Protein AF-0000000086422581 (afdb_homodimer)

Sequence (258 aa):
MNPLVGLLLQRDSKFREDCPQDREELGRHSWALLHTLAAYYPDLPTPEQQQDMAQFIHLFSKFYPCEECAEDLRKRICRNQPDTRTRACLSQWLCGLHNEVNRKLGKPDFDCSKVDERWRDGWKDGSCDMNPLVGLLLQRDSKFREDCPQDREELGRHSWALLHTLAAYYPDLPTPEQQQDMAQFIHLFSKFYPCEECAEDLRKRICRNQPDTRTRACLSQWLCGLHNEVNRKLGKPDFDCSKVDERWRDGWKDGSCD

Radius of gyration: 20.88 Å; Cα contacts (8 Å, |Δi|>4): 271; chains: 2; bounding box: 77×44×65 Å

Structure (mmCIF, N/CA/C/O backbone):
data_AF-0000000086422581-model_v1
#
loop_
_entity.id
_entity.type
_entity.pdbx_description
1 polymer 'Sulfhydryl oxidase'
#
loop_
_atom_site.group_PDB
_atom_site.id
_atom_site.type_symbol
_atom_site.label_atom_id
_atom_site.label_alt_id
_atom_site.label_comp_id
_atom_site.label_asym_id
_atom_site.label_entity_id
_atom_site.label_seq_id
_atom_site.pdbx_PDB_ins_code
_atom_site.Cartn_x
_atom_site.Cartn_y
_atom_site.Cartn_z
_atom_site.occupancy
_atom_site.B_iso_or_equiv
_atom_site.auth_seq_id
_atom_site.auth_comp_id
_atom_site.auth_asym_id
_atom_site.auth_atom_id
_atom_site.pdbx_PDB_model_num
ATOM 1 N N . MET A 1 1 ? -55.719 8.516 4.367 1 29.28 1 MET A N 1
ATOM 2 C CA . MET A 1 1 ? -54.344 8.977 4.605 1 29.28 1 MET A CA 1
ATOM 3 C C . MET A 1 1 ? -53.375 7.824 4.512 1 29.28 1 MET A C 1
ATOM 5 O O . MET A 1 1 ? -53.5 6.832 5.227 1 29.28 1 MET A O 1
ATOM 9 N N . ASN A 1 2 ? -52.75 7.266 3.279 1 32.38 2 ASN A N 1
ATOM 10 C CA . ASN A 1 2 ? -52.188 5.977 2.881 1 32.38 2 ASN A CA 1
ATOM 11 C C . ASN A 1 2 ? -50.844 5.742 3.516 1 32.38 2 ASN A C 1
ATOM 13 O O . ASN A 1 2 ? -49.906 6.523 3.305 1 32.38 2 ASN A O 1
ATOM 17 N N . PRO A 1 3 ? -50.625 5.012 4.754 1 35.72 3 PRO A N 1
ATOM 18 C CA . PRO A 1 3 ? -49.469 4.844 5.652 1 35.72 3 PRO A CA 1
ATOM 19 C C . PRO A 1 3 ? -48.25 4.273 4.949 1 35.72 3 PRO A C 1
ATOM 21 O O . PRO A 1 3 ? -47.312 3.822 5.605 1 35.72 3 PRO A O 1
ATOM 24 N N . LEU A 1 4 ? -48.188 4.051 3.641 1 32.84 4 LEU A N 1
ATOM 25 C CA . LEU A 1 4 ? -47.094 3.439 2.902 1 32.84 4 LEU A CA 1
ATOM 26 C C . LEU A 1 4 ? -45.812 4.227 3.104 1 32.84 4 LEU A C 1
ATOM 28 O O . LEU A 1 4 ? -44.844 4.047 2.354 1 32.84 4 LEU A O 1
ATOM 32 N N . VAL A 1 5 ? -45.812 5.305 3.943 1 33.38 5 VAL A N 1
ATOM 33 C CA . VAL A 1 5 ? -44.656 6.176 4.035 1 33.38 5 VAL A CA 1
ATOM 34 C C . VAL A 1 5 ? -43.438 5.375 4.523 1 33.38 5 VAL A C 1
ATOM 36 O O . VAL A 1 5 ? -42.344 5.906 4.629 1 33.38 5 VAL A O 1
ATOM 39 N N . GLY A 1 6 ? -43.812 4.242 5.301 1 29.45 6 GLY A N 1
ATOM 40 C CA . GLY A 1 6 ? -42.875 3.748 6.289 1 29.45 6 GLY A CA 1
ATOM 41 C C . GLY A 1 6 ? -41.5 3.416 5.707 1 29.45 6 GLY A C 1
ATOM 42 O O . GLY A 1 6 ? -40.469 3.592 6.367 1 29.45 6 GLY A O 1
ATOM 43 N N . LEU A 1 7 ? -41.375 2.32 4.797 1 30.17 7 LEU A N 1
ATOM 44 C CA . LEU A 1 7 ? -40.188 1.492 4.684 1 30.17 7 LEU A CA 1
ATOM 45 C C . LEU A 1 7 ? -39.031 2.268 4.027 1 30.17 7 LEU A C 1
ATOM 47 O O . LEU A 1 7 ? -38.969 2.363 2.799 1 30.17 7 LEU A O 1
ATOM 51 N N . LEU A 1 8 ? -38.906 3.525 4.191 1 30.03 8 LEU A N 1
ATOM 52 C CA . LEU A 1 8 ? -37.656 4.09 3.729 1 30.03 8 LEU A CA 1
ATOM 53 C C . LEU A 1 8 ? -36.5 3.148 4.031 1 30.03 8 LEU A C 1
ATOM 55 O O . LEU A 1 8 ? -36.188 2.879 5.195 1 30.03 8 LEU A O 1
ATOM 59 N N . LEU A 1 9 ? -36.5 1.985 3.393 1 33.25 9 LEU A N 1
ATOM 60 C CA . LEU A 1 9 ? -35.344 1.107 3.393 1 33.25 9 LEU A CA 1
ATOM 61 C C . LEU A 1 9 ? -34.062 1.908 3.576 1 33.25 9 LEU A C 1
ATOM 63 O O . LEU A 1 9 ? -33.719 2.777 2.762 1 33.25 9 LEU A O 1
ATOM 67 N N . GLN A 1 10 ? -33.875 2.633 4.641 1 31.59 10 GLN A N 1
ATOM 68 C CA . GLN A 1 10 ? -32.594 3.15 5.105 1 31.59 10 GLN A CA 1
ATOM 69 C C . GLN A 1 10 ? -31.438 2.283 4.609 1 31.59 10 GLN A C 1
ATOM 71 O O . GLN A 1 10 ? -31.25 1.16 5.082 1 31.59 10 GLN A O 1
ATOM 76 N N . ARG A 1 11 ? -31.375 1.928 3.354 1 33.22 11 ARG A N 1
ATOM 77 C CA . ARG A 1 11 ? -30.156 1.409 2.758 1 33.22 11 ARG A CA 1
ATOM 78 C C . ARG A 1 11 ? -28.922 2.018 3.422 1 33.22 11 ARG A C 1
ATOM 80 O O . ARG A 1 11 ? -28.5 3.121 3.068 1 33.22 11 ARG A O 1
ATOM 87 N N . ASP A 1 12 ? -28.781 2.361 4.68 1 37.94 12 ASP A N 1
ATOM 88 C CA . ASP A 1 12 ? -27.562 2.674 5.422 1 37.94 12 ASP A CA 1
ATOM 89 C C . ASP A 1 12 ? -26.375 1.911 4.855 1 37.94 12 ASP A C 1
ATOM 91 O O . ASP A 1 12 ? -26.234 0.707 5.082 1 37.94 12 ASP A O 1
ATOM 95 N N . SER A 1 13 ? -26.047 1.863 3.613 1 40.12 13 SER A N 1
ATOM 96 C CA . SER A 1 13 ? -24.891 1.358 2.857 1 40.12 13 SER A CA 1
ATOM 97 C C . SER A 1 13 ? -23.641 1.311 3.723 1 40.12 13 SER A C 1
ATOM 99 O O . SER A 1 13 ? -22.938 2.312 3.859 1 40.12 13 SER A O 1
ATOM 101 N N . LYS A 1 14 ? -23.594 1.025 4.996 1 45.44 14 LYS A N 1
ATOM 102 C CA . LYS A 1 14 ? -22.5 0.799 5.934 1 45.44 14 LYS A CA 1
ATOM 103 C C . LYS A 1 14 ? -21.328 0.089 5.254 1 45.44 14 LYS A C 1
ATOM 105 O O . LYS A 1 14 ? -21.484 -1.005 4.711 1 45.44 14 LYS A O 1
ATOM 110 N N . PHE A 1 15 ? -20.453 0.828 4.531 1 57.75 15 PHE A N 1
ATOM 111 C CA . PHE A 1 15 ? -19.188 0.333 4.008 1 57.75 15 PHE A CA 1
ATOM 112 C C . PHE A 1 15 ? -18.641 -0.791 4.883 1 57.75 15 PHE A C 1
ATOM 114 O O . PHE A 1 15 ? -18.344 -0.579 6.059 1 57.75 15 PHE A O 1
ATOM 121 N N . ARG A 1 16 ? -19.125 -1.97 4.578 1 73.19 16 ARG A N 1
ATOM 122 C CA . ARG A 1 16 ? -18.547 -3.1 5.289 1 73.19 16 ARG A CA 1
ATOM 123 C C . ARG A 1 16 ? -17.047 -3.178 5.047 1 73.19 16 ARG A C 1
ATOM 125 O O . ARG A 1 16 ? -16.594 -3.195 3.898 1 73.19 16 ARG A O 1
ATOM 132 N N . GLU A 1 17 ? -16.312 -3.09 6.09 1 82.44 17 GLU A N 1
ATOM 133 C CA . GLU A 1 17 ? -14.859 -3.072 6.039 1 82.44 17 GLU A CA 1
ATOM 134 C C . GLU A 1 17 ? -14.305 -4.438 5.641 1 82.44 17 GLU A C 1
ATOM 136 O O . GLU A 1 17 ? -13.141 -4.551 5.258 1 82.44 17 GLU A O 1
ATOM 141 N N . ASP A 1 18 ? -15.203 -5.457 5.629 1 91.94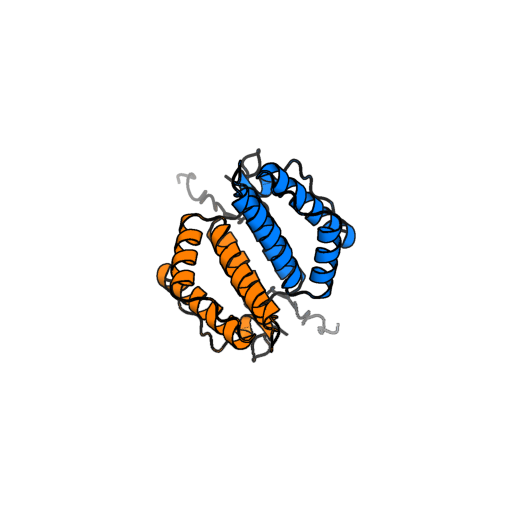 18 ASP A N 1
ATOM 142 C CA . ASP A 1 18 ? -14.695 -6.793 5.34 1 91.94 18 ASP A CA 1
ATOM 143 C C . ASP A 1 18 ? -15.109 -7.254 3.947 1 91.94 18 ASP A C 1
ATOM 145 O O . ASP A 1 18 ? -15.211 -8.453 3.688 1 91.94 18 ASP A O 1
ATOM 149 N N . CYS A 1 19 ? -15.516 -6.371 3.086 1 94.88 19 CYS A N 1
ATOM 150 C CA . CYS A 1 19 ? -15.766 -6.633 1.673 1 94.88 19 CYS A CA 1
ATOM 151 C C . CYS A 1 19 ? -14.578 -6.207 0.82 1 94.88 19 CYS A C 1
ATOM 153 O O . CYS A 1 19 ? -13.758 -5.398 1.254 1 94.88 19 CYS A O 1
ATOM 155 N N . PRO A 1 20 ? -14.484 -6.781 -0.345 1 95.88 20 PRO A N 1
ATOM 156 C CA . PRO A 1 20 ? -13.438 -6.285 -1.24 1 95.88 20 PRO A CA 1
ATOM 157 C C . PRO A 1 20 ? -13.484 -4.766 -1.412 1 95.88 20 PRO A C 1
ATOM 159 O O . PRO A 1 20 ? -14.562 -4.18 -1.458 1 95.88 20 PRO A O 1
ATOM 162 N N . GLN A 1 21 ? -12.352 -4.152 -1.508 1 94.25 21 GLN A N 1
ATOM 163 C CA . GLN A 1 21 ? -12.266 -2.701 -1.609 1 94.25 21 GLN A CA 1
ATOM 164 C C . GLN A 1 21 ? -12.82 -2.207 -2.941 1 94.25 21 GLN A C 1
ATOM 166 O O . GLN A 1 21 ? -12.594 -2.826 -3.982 1 94.25 21 GLN A O 1
ATOM 171 N N . ASP A 1 22 ? -13.586 -1.207 -2.867 1 92.88 22 ASP A N 1
ATOM 172 C CA . ASP A 1 22 ? -13.883 -0.515 -4.117 1 92.88 22 ASP A CA 1
ATOM 173 C C . ASP A 1 22 ? -12.766 0.449 -4.492 1 92.88 22 ASP A C 1
ATOM 175 O O . ASP A 1 22 ? -11.773 0.568 -3.77 1 92.88 22 ASP A O 1
ATOM 179 N N . ARG A 1 23 ? -12.883 1.039 -5.598 1 94.19 23 ARG A N 1
ATOM 180 C CA . ARG A 1 23 ? -11.844 1.891 -6.164 1 94.19 23 ARG A CA 1
ATOM 181 C C . ARG A 1 23 ? -11.461 3.002 -5.191 1 94.19 23 ARG A C 1
ATOM 183 O O . ARG A 1 23 ? -10.281 3.318 -5.035 1 94.19 23 ARG A O 1
ATOM 190 N N . GLU A 1 24 ? -12.406 3.623 -4.562 1 93.94 24 GLU A N 1
ATOM 191 C CA . GLU A 1 24 ? -12.156 4.727 -3.639 1 93.94 24 GLU A CA 1
ATOM 192 C C . GLU A 1 24 ? -11.391 4.254 -2.408 1 93.94 24 GLU A C 1
ATOM 194 O O . GLU A 1 24 ? -10.445 4.914 -1.968 1 93.94 24 GLU A O 1
ATOM 199 N N . GLU A 1 25 ? -11.844 3.16 -1.821 1 94.88 25 GLU A N 1
ATOM 200 C CA . GLU A 1 25 ? -11.148 2.592 -0.667 1 94.88 25 GLU A CA 1
ATOM 201 C C . GLU A 1 25 ? -9.727 2.186 -1.022 1 94.88 25 GLU A C 1
ATOM 203 O O . GLU A 1 25 ? -8.789 2.461 -0.268 1 94.88 25 GLU A O 1
ATOM 208 N N . LEU A 1 26 ? -9.664 1.505 -2.164 1 97.31 26 LEU A N 1
ATOM 209 C CA . LEU A 1 26 ? -8.344 1.106 -2.637 1 97.31 26 LEU A CA 1
ATOM 210 C C . LEU A 1 26 ? -7.434 2.318 -2.783 1 97.31 26 LEU A C 1
ATOM 212 O O . LEU A 1 26 ? -6.285 2.297 -2.33 1 97.31 26 LEU A O 1
ATOM 216 N N . GLY A 1 27 ? -7.961 3.305 -3.432 1 97.69 27 GLY A N 1
ATOM 217 C CA . GLY A 1 27 ? -7.195 4.527 -3.59 1 97.69 27 GLY A CA 1
ATOM 218 C C . GLY A 1 27 ? -6.746 5.129 -2.271 1 97.69 27 GLY A C 1
ATOM 219 O O . GLY A 1 27 ? -5.578 5.492 -2.111 1 97.69 27 GLY A O 1
ATOM 220 N N . ARG A 1 28 ? -7.598 5.23 -1.318 1 96.62 28 ARG A N 1
ATOM 221 C CA . ARG A 1 28 ? -7.301 5.82 -0.017 1 96.62 28 ARG A CA 1
ATOM 222 C C . ARG A 1 28 ? -6.207 5.039 0.699 1 96.62 28 ARG A C 1
ATOM 224 O O . ARG A 1 28 ? -5.277 5.625 1.255 1 96.62 28 ARG A O 1
ATOM 231 N N . HIS A 1 29 ? -6.336 3.779 0.743 1 97.19 29 HIS A N 1
ATOM 232 C CA . HIS A 1 29 ? -5.336 2.941 1.397 1 97.19 29 HIS A CA 1
ATOM 233 C C . HIS A 1 29 ? -3.994 3.023 0.68 1 97.19 29 HIS A C 1
ATOM 235 O O . HIS A 1 29 ? -2.943 3.074 1.324 1 97.19 29 HIS A O 1
ATOM 241 N N . SER A 1 30 ? -4.027 3.074 -0.657 1 98.62 30 SER A N 1
ATOM 242 C CA . SER A 1 30 ? -2.803 3.107 -1.452 1 98.62 30 SER A CA 1
ATOM 243 C C . SER A 1 30 ? -2.041 4.41 -1.241 1 98.62 30 SER A C 1
ATOM 245 O O . SER A 1 30 ? -0.831 4.398 -1.007 1 98.62 30 SER A O 1
ATOM 247 N N . TRP A 1 31 ? -2.766 5.504 -1.3 1 98.75 31 TRP A N 1
ATOM 248 C CA . TRP A 1 31 ? -2.127 6.801 -1.11 1 98.75 31 TRP A CA 1
ATOM 249 C C . TRP A 1 31 ? -1.589 6.941 0.31 1 98.75 31 TRP A C 1
ATOM 251 O O . TRP A 1 31 ? -0.502 7.488 0.517 1 98.75 31 TRP A O 1
ATOM 261 N N . ALA A 1 32 ? -2.387 6.453 1.271 1 98.12 32 ALA A N 1
ATOM 262 C CA . ALA A 1 32 ? -1.922 6.508 2.654 1 98.12 32 ALA A CA 1
ATOM 263 C C . ALA A 1 32 ? -0.603 5.758 2.82 1 98.12 32 ALA A C 1
ATOM 265 O O . ALA A 1 32 ? 0.323 6.254 3.465 1 98.12 32 ALA A O 1
ATOM 266 N N . LEU A 1 33 ? -0.523 4.617 2.285 1 98.5 33 LEU A N 1
ATOM 267 C CA . LEU A 1 33 ? 0.702 3.83 2.375 1 98.5 33 LEU A CA 1
ATOM 268 C C . LEU A 1 33 ? 1.852 4.531 1.658 1 98.5 33 LEU A C 1
ATOM 270 O O . LEU A 1 33 ? 2.947 4.66 2.211 1 98.5 33 LEU A O 1
ATOM 274 N N . LEU A 1 34 ? 1.627 4.965 0.405 1 98.88 34 LEU A N 1
ATOM 275 C CA . LEU A 1 34 ? 2.688 5.566 -0.395 1 98.88 34 LEU A CA 1
ATOM 276 C C . LEU A 1 34 ? 3.225 6.828 0.277 1 98.88 34 LEU A C 1
ATOM 278 O O . LEU A 1 34 ? 4.438 7.031 0.341 1 98.88 34 LEU A O 1
ATOM 282 N N . HIS A 1 35 ? 2.305 7.68 0.789 1 98.88 35 HIS A N 1
ATOM 283 C CA . HIS A 1 35 ? 2.748 8.898 1.463 1 98.88 35 HIS A CA 1
ATOM 284 C C . HIS A 1 35 ? 3.516 8.57 2.74 1 98.88 35 HIS A C 1
ATOM 286 O O . HIS A 1 35 ? 4.492 9.242 3.072 1 98.88 35 HIS A O 1
ATOM 292 N N . THR A 1 36 ? 3.055 7.605 3.498 1 98.75 36 THR A N 1
ATOM 293 C CA . THR A 1 36 ? 3.752 7.223 4.719 1 98.75 36 THR A CA 1
ATOM 294 C C . THR A 1 36 ? 5.129 6.652 4.398 1 98.75 36 THR A C 1
ATOM 296 O O . THR A 1 36 ? 6.113 6.973 5.066 1 98.75 36 THR A O 1
ATOM 299 N N . LEU A 1 37 ? 5.188 5.766 3.367 1 98.75 37 LEU A N 1
ATOM 300 C CA . LEU A 1 37 ? 6.469 5.242 2.916 1 98.75 37 LEU A CA 1
ATOM 301 C C . LEU A 1 37 ? 7.43 6.375 2.574 1 98.75 37 LEU A C 1
ATOM 303 O O . LEU A 1 37 ? 8.594 6.355 2.984 1 98.75 37 LEU A O 1
ATOM 307 N N . ALA A 1 38 ? 6.938 7.344 1.83 1 98.88 38 ALA A N 1
ATOM 308 C CA . ALA A 1 38 ? 7.77 8.492 1.458 1 98.88 38 ALA A CA 1
ATOM 309 C C . ALA A 1 38 ? 8.203 9.273 2.691 1 98.88 38 ALA A C 1
ATOM 311 O O . ALA A 1 38 ? 9.344 9.742 2.766 1 98.88 38 ALA A O 1
ATOM 312 N N . ALA A 1 39 ? 7.316 9.406 3.633 1 98.75 39 ALA A N 1
ATOM 313 C CA . ALA A 1 39 ? 7.578 10.18 4.848 1 98.75 39 ALA A CA 1
ATOM 314 C C . ALA A 1 39 ? 8.711 9.555 5.656 1 98.75 39 ALA A C 1
ATOM 316 O O . ALA A 1 39 ? 9.445 10.266 6.352 1 98.75 39 ALA A O 1
ATOM 317 N N . TYR A 1 40 ? 8.898 8.312 5.551 1 98.5 40 TYR A N 1
ATOM 318 C CA . TYR A 1 40 ? 9.883 7.637 6.395 1 98.5 40 TYR A CA 1
ATOM 319 C C . TYR A 1 40 ? 11.031 7.086 5.559 1 98.5 40 TYR A C 1
ATOM 321 O O . TYR A 1 40 ? 11.812 6.262 6.039 1 98.5 40 TYR A O 1
ATOM 329 N N . TYR A 1 41 ? 11 7.445 4.262 1 98.69 41 TYR A N 1
ATOM 330 C CA . TYR A 1 41 ? 12.172 7.234 3.412 1 98.69 41 TYR A CA 1
ATOM 331 C C . TYR A 1 41 ? 13.414 7.879 4.016 1 98.69 41 TYR A C 1
ATOM 333 O O . TYR A 1 41 ? 13.312 8.906 4.699 1 98.69 41 TYR A O 1
ATOM 341 N N . PRO A 1 42 ? 14.586 7.203 3.814 1 98.31 42 PRO A N 1
ATOM 342 C CA . PRO A 1 42 ? 15.789 7.805 4.398 1 98.31 42 PRO A CA 1
ATOM 343 C C . PRO A 1 42 ? 15.992 9.258 3.971 1 98.31 42 PRO A C 1
ATOM 345 O O . PRO A 1 42 ? 15.758 9.594 2.809 1 98.31 42 PRO A O 1
ATOM 348 N N . ASP A 1 43 ? 16.438 10.117 4.934 1 98.31 43 ASP A N 1
ATOM 349 C CA . ASP A 1 43 ? 16.672 11.516 4.617 1 98.31 43 ASP A CA 1
ATOM 350 C C . ASP A 1 43 ? 17.719 11.656 3.508 1 98.31 43 ASP A C 1
ATOM 352 O O . ASP A 1 43 ? 17.578 12.5 2.621 1 98.31 43 ASP A O 1
ATOM 356 N N . LEU A 1 44 ? 18.734 10.82 3.691 1 98.19 44 LEU A N 1
ATOM 357 C CA . LEU A 1 44 ? 19.812 10.766 2.701 1 98.19 44 LEU A CA 1
ATOM 358 C C . LEU A 1 44 ? 20.031 9.336 2.227 1 98.19 44 LEU A C 1
ATOM 360 O O . LEU A 1 44 ? 20.969 8.672 2.666 1 98.19 44 LEU A O 1
ATOM 364 N N . PRO A 1 45 ? 19.172 8.906 1.239 1 98.75 45 PRO A N 1
ATOM 365 C CA . PRO A 1 45 ? 19.266 7.52 0.767 1 98.75 45 PRO A CA 1
ATOM 366 C C . PRO A 1 45 ? 20.547 7.238 0.005 1 98.75 45 PRO A C 1
ATOM 368 O O . PRO A 1 45 ? 21.094 8.133 -0.649 1 98.75 45 PRO A O 1
ATOM 371 N N . THR A 1 46 ? 21.047 6.043 0.101 1 98.69 46 THR A N 1
ATOM 372 C CA . THR A 1 46 ? 22.156 5.602 -0.739 1 98.69 46 THR A CA 1
ATOM 373 C C . THR A 1 46 ? 21.719 5.488 -2.197 1 98.69 46 THR A C 1
ATOM 375 O O . THR A 1 46 ? 20.516 5.453 -2.49 1 98.69 46 THR A O 1
ATOM 378 N N . PRO A 1 47 ? 22.656 5.465 -3.078 1 98.62 47 PRO A N 1
ATOM 379 C CA . PRO A 1 47 ? 22.281 5.266 -4.48 1 98.62 47 PRO A CA 1
ATOM 380 C C . PRO A 1 47 ? 21.453 4.008 -4.691 1 98.62 47 PRO A C 1
ATOM 382 O O . PRO A 1 47 ? 20.516 4.016 -5.5 1 98.62 47 PRO A O 1
ATOM 385 N N . GLU A 1 48 ? 21.781 2.998 -3.957 1 98.69 48 GLU A N 1
ATOM 386 C CA . GLU A 1 48 ? 21.016 1.762 -4.062 1 98.69 48 GLU A CA 1
ATOM 387 C C . GLU A 1 48 ? 19.578 1.965 -3.598 1 98.69 48 GLU A C 1
ATOM 389 O O . GLU A 1 48 ? 18.641 1.497 -4.242 1 98.69 48 GLU A O 1
ATOM 394 N N . GLN A 1 49 ? 19.406 2.609 -2.488 1 98.81 49 GLN A N 1
ATOM 395 C CA . GLN A 1 49 ? 18.078 2.898 -1.975 1 98.81 49 GLN A CA 1
ATOM 396 C C . GLN A 1 49 ? 17.281 3.75 -2.959 1 98.81 49 GLN A C 1
ATOM 398 O O . GLN A 1 49 ? 16.078 3.559 -3.121 1 98.81 49 GLN A O 1
ATOM 403 N N . GLN A 1 50 ? 17.891 4.68 -3.602 1 98.88 50 GLN A N 1
ATOM 404 C CA . GLN A 1 50 ? 17.25 5.52 -4.605 1 98.88 50 GLN A CA 1
ATOM 405 C C . GLN A 1 50 ? 16.734 4.684 -5.777 1 98.88 50 GLN A C 1
ATOM 407 O O . GLN A 1 50 ? 15.594 4.84 -6.211 1 98.88 50 GLN A O 1
ATOM 412 N N . GLN A 1 51 ? 17.594 3.834 -6.246 1 98.75 51 GLN A N 1
ATOM 413 C CA . GLN A 1 51 ? 17.203 2.965 -7.355 1 98.75 51 GLN A CA 1
ATOM 414 C C . GLN A 1 51 ? 16.062 2.025 -6.945 1 98.75 51 GLN A C 1
ATOM 416 O O . GLN A 1 51 ? 15.125 1.812 -7.715 1 98.75 51 GLN A O 1
ATOM 421 N N . ASP A 1 52 ? 16.234 1.433 -5.773 1 98.88 52 ASP A N 1
ATOM 422 C CA . ASP A 1 52 ? 15.227 0.511 -5.266 1 98.88 52 ASP A CA 1
ATOM 423 C C . ASP A 1 52 ? 13.867 1.201 -5.133 1 98.88 52 ASP A C 1
ATOM 425 O O . ASP A 1 52 ? 12.836 0.623 -5.48 1 98.88 52 ASP A O 1
ATOM 429 N N . MET A 1 53 ? 13.859 2.416 -4.648 1 98.94 53 MET A N 1
ATOM 430 C CA . MET A 1 53 ? 12.609 3.146 -4.465 1 98.94 53 MET A CA 1
ATOM 431 C C . MET A 1 53 ? 11.977 3.49 -5.812 1 98.94 53 MET A C 1
ATOM 433 O O . MET A 1 53 ? 10.766 3.379 -5.98 1 98.94 53 MET A O 1
ATOM 437 N N . ALA A 1 54 ? 12.766 3.926 -6.77 1 98.88 54 ALA A N 1
ATOM 438 C CA . ALA A 1 54 ? 12.242 4.16 -8.117 1 98.88 54 ALA A CA 1
ATOM 439 C C . ALA A 1 54 ? 11.617 2.893 -8.688 1 98.88 54 ALA A C 1
ATOM 441 O O . ALA A 1 54 ? 10.531 2.939 -9.273 1 98.88 54 ALA A O 1
ATOM 442 N N . GLN A 1 55 ? 12.32 1.833 -8.523 1 98.81 55 GLN A N 1
ATOM 443 C CA . GLN A 1 55 ? 11.812 0.549 -8.992 1 98.81 55 GLN A CA 1
ATOM 444 C C . GLN A 1 55 ? 10.516 0.176 -8.273 1 98.81 55 GLN A C 1
ATOM 446 O O . GLN A 1 55 ? 9.586 -0.34 -8.891 1 98.81 55 GLN A O 1
ATOM 451 N N . PHE A 1 56 ? 10.461 0.361 -6.98 1 98.94 56 PHE A N 1
ATOM 452 C CA . PHE A 1 56 ? 9.266 0.084 -6.203 1 98.94 56 PHE A CA 1
ATOM 453 C C . PHE A 1 56 ? 8.062 0.821 -6.781 1 98.94 56 PHE A C 1
ATOM 455 O O . PHE A 1 56 ? 7 0.226 -6.984 1 98.94 56 PHE A O 1
ATOM 462 N N . ILE A 1 57 ? 8.195 2.098 -7.062 1 98.88 57 ILE A N 1
ATOM 463 C CA . ILE A 1 57 ? 7.113 2.932 -7.574 1 98.88 57 ILE A CA 1
ATOM 464 C C . ILE A 1 57 ? 6.699 2.447 -8.961 1 98.88 57 ILE A C 1
ATOM 466 O O . ILE A 1 57 ? 5.508 2.387 -9.281 1 98.88 57 ILE A O 1
ATOM 470 N N . HIS A 1 58 ? 7.672 2.117 -9.766 1 98.62 58 HIS A N 1
ATOM 471 C CA . HIS A 1 58 ? 7.371 1.599 -11.094 1 98.62 58 HIS A CA 1
ATOM 472 C C . HIS A 1 58 ? 6.59 0.291 -11.008 1 98.62 58 HIS A C 1
ATOM 474 O O . HIS A 1 58 ? 5.602 0.108 -11.727 1 98.62 58 HIS A O 1
ATOM 480 N N . LEU A 1 59 ? 7.078 -0.612 -10.188 1 98.75 59 LEU A N 1
ATOM 481 C CA . LEU A 1 59 ? 6.402 -1.896 -10.039 1 98.75 59 LEU A CA 1
ATOM 482 C C . LEU A 1 59 ? 5.016 -1.717 -9.43 1 98.75 59 LEU A C 1
ATOM 484 O O . LEU A 1 59 ? 4.074 -2.424 -9.797 1 98.75 59 LEU A O 1
ATOM 488 N N . PHE A 1 60 ? 4.902 -0.78 -8.453 1 98.88 60 PHE A N 1
ATOM 489 C CA . PHE A 1 60 ? 3.598 -0.437 -7.891 1 98.88 60 PHE A CA 1
ATOM 490 C C . PHE A 1 60 ? 2.619 -0.058 -9 1 98.88 60 PHE A C 1
ATOM 492 O O . PHE A 1 60 ? 1.489 -0.549 -9.023 1 98.88 60 PHE A O 1
ATOM 499 N N . SER A 1 61 ? 2.986 0.793 -9.906 1 98.62 61 SER A N 1
ATOM 500 C CA . SER A 1 61 ? 2.119 1.265 -10.977 1 98.62 61 SER A CA 1
ATOM 501 C C . SER A 1 61 ? 1.771 0.136 -11.945 1 98.62 61 SER A C 1
ATOM 503 O O . SER A 1 61 ? 0.718 0.163 -12.586 1 98.62 61 SER A O 1
ATOM 505 N N . LYS A 1 62 ? 2.645 -0.828 -12.062 1 98.19 62 LYS A N 1
ATOM 506 C CA . LYS A 1 62 ? 2.432 -1.97 -12.945 1 98.19 62 LYS A CA 1
ATOM 507 C C . LYS A 1 62 ? 1.335 -2.885 -12.406 1 98.19 62 LYS A C 1
ATOM 509 O O . LYS A 1 62 ? 0.531 -3.418 -13.172 1 98.19 62 LYS A O 1
ATOM 514 N N . PHE A 1 63 ? 1.309 -3.059 -11.117 1 98.69 63 PHE A N 1
ATOM 515 C CA . PHE A 1 63 ? 0.472 -4.102 -10.539 1 98.69 63 PHE A CA 1
ATOM 516 C C . PHE A 1 63 ? -0.729 -3.5 -9.82 1 98.69 63 PHE A C 1
ATOM 518 O O . PHE A 1 63 ? -1.567 -4.227 -9.281 1 98.69 63 PHE A O 1
ATOM 525 N N . TYR A 1 64 ? -0.838 -2.131 -9.82 1 98.75 64 TYR A N 1
ATOM 526 C CA . TYR A 1 64 ? -1.954 -1.507 -9.117 1 98.75 64 TYR A CA 1
ATOM 527 C C . TYR A 1 64 ? -3.285 -2.068 -9.602 1 98.75 64 TYR A C 1
ATOM 529 O O . TYR A 1 64 ? -3.539 -2.135 -10.805 1 98.75 64 TYR A O 1
ATOM 537 N N . PRO A 1 65 ? -4.121 -2.521 -8.664 1 98.31 65 PRO A N 1
ATOM 538 C CA . PRO A 1 65 ? -5.309 -3.305 -9.008 1 98.31 65 PRO A CA 1
ATOM 539 C C . PRO A 1 65 ? -6.496 -2.432 -9.414 1 98.31 65 PRO A C 1
ATOM 541 O O . PRO A 1 65 ? -7.582 -2.551 -8.844 1 98.31 65 PRO A O 1
ATOM 544 N N . CYS A 1 66 ? -6.383 -1.641 -10.328 1 97.81 66 CYS A N 1
ATOM 545 C CA . CYS A 1 66 ? -7.309 -0.806 -11.086 1 97.81 66 CYS A CA 1
ATOM 546 C C . CYS A 1 66 ? -6.734 -0.46 -12.453 1 97.81 66 CYS A C 1
ATOM 548 O O . CYS A 1 66 ? -5.816 0.356 -12.555 1 97.81 66 CYS A O 1
ATOM 550 N N . GLU A 1 67 ? -7.273 -1.07 -13.359 1 96.56 67 GLU A N 1
ATOM 551 C CA . GLU A 1 67 ? -6.645 -1.053 -14.672 1 96.56 67 GLU A CA 1
ATOM 552 C C . GLU A 1 67 ? -6.477 0.375 -15.188 1 96.56 67 GLU A C 1
ATOM 554 O O . GLU A 1 67 ? -5.375 0.779 -15.562 1 96.56 67 GLU A O 1
ATOM 559 N N . GLU A 1 68 ? -7.551 1.112 -15.227 1 97.06 68 GLU A N 1
ATOM 560 C CA . GLU A 1 68 ? -7.473 2.475 -15.742 1 97.06 68 GLU A CA 1
ATOM 561 C C . GLU A 1 68 ? -6.613 3.359 -14.844 1 97.06 68 GLU A C 1
ATOM 563 O O . GLU A 1 68 ? -5.914 4.25 -15.328 1 97.06 68 GLU A O 1
ATOM 568 N N . CYS A 1 69 ? -6.629 3.16 -13.5 1 98.38 69 CYS A N 1
ATOM 569 C CA . CYS A 1 69 ? -5.805 3.908 -12.555 1 98.38 69 CYS A CA 1
ATOM 570 C C . CYS A 1 69 ? -4.324 3.625 -12.781 1 98.38 69 CYS A C 1
ATOM 572 O O . CYS A 1 69 ? -3.508 4.547 -12.797 1 98.38 69 CYS A O 1
ATOM 574 N N . ALA A 1 70 ? -4.051 2.367 -12.945 1 98.38 70 ALA A N 1
ATOM 575 C CA . ALA A 1 70 ? -2.674 1.925 -13.164 1 98.38 70 ALA A CA 1
ATOM 576 C C . ALA A 1 70 ? -2.102 2.516 -14.445 1 98.38 70 ALA A C 1
ATOM 578 O O . ALA A 1 70 ? -0.963 2.988 -14.469 1 98.38 70 ALA A O 1
ATOM 579 N N . GLU A 1 71 ? -2.867 2.41 -15.484 1 98.25 71 GLU A N 1
ATOM 580 C CA . GLU A 1 71 ? -2.43 2.979 -16.75 1 98.25 71 GLU A CA 1
ATOM 581 C C . GLU A 1 71 ? -2.162 4.477 -16.625 1 98.25 71 GLU A C 1
ATOM 583 O O . GLU A 1 71 ? -1.147 4.973 -17.125 1 98.25 71 GLU A O 1
ATOM 588 N N . ASP A 1 72 ? -3.055 5.145 -16.062 1 98.38 72 ASP A N 1
ATOM 589 C CA . ASP A 1 72 ? -2.893 6.578 -15.844 1 98.38 72 ASP A CA 1
ATOM 590 C C . ASP A 1 72 ? -1.642 6.875 -15.023 1 98.38 72 ASP A C 1
ATOM 592 O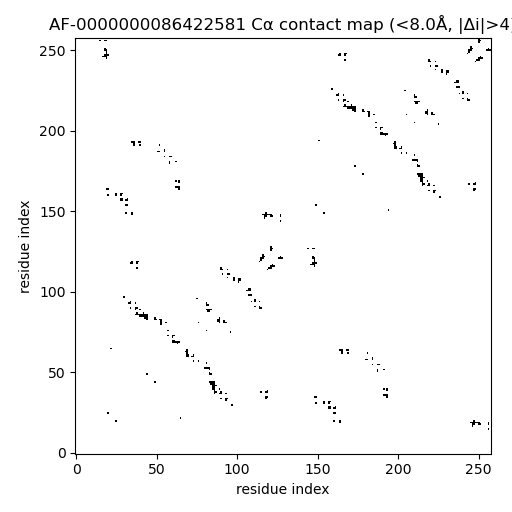 O . ASP A 1 72 ? -0.871 7.777 -15.352 1 98.38 72 ASP A O 1
ATOM 596 N N . LEU A 1 73 ? -1.438 6.133 -13.953 1 98.44 73 LEU A N 1
ATOM 597 C CA . LEU A 1 73 ? -0.272 6.297 -13.094 1 98.44 73 LEU A CA 1
ATOM 598 C C . LEU A 1 73 ? 1.018 6.074 -13.875 1 98.44 73 LEU A C 1
ATOM 600 O O . LEU A 1 73 ? 1.974 6.84 -13.734 1 98.44 73 LEU A O 1
ATOM 604 N N . ARG A 1 74 ? 1.047 5.055 -14.664 1 98.5 74 ARG A N 1
ATOM 605 C CA . ARG A 1 74 ? 2.236 4.758 -15.453 1 98.5 74 ARG A CA 1
ATOM 606 C C . ARG A 1 74 ? 2.553 5.895 -16.422 1 98.5 74 ARG A C 1
ATOM 608 O O . ARG A 1 74 ? 3.717 6.262 -16.594 1 98.5 74 ARG A O 1
ATOM 615 N N . LYS A 1 75 ? 1.569 6.41 -17.047 1 98.44 75 LYS A N 1
ATOM 616 C CA . LYS A 1 75 ? 1.772 7.535 -17.953 1 98.44 75 LYS A CA 1
ATOM 617 C C . LYS A 1 75 ? 2.369 8.734 -17.219 1 98.44 75 LYS A C 1
ATOM 619 O O . LYS A 1 75 ? 3.289 9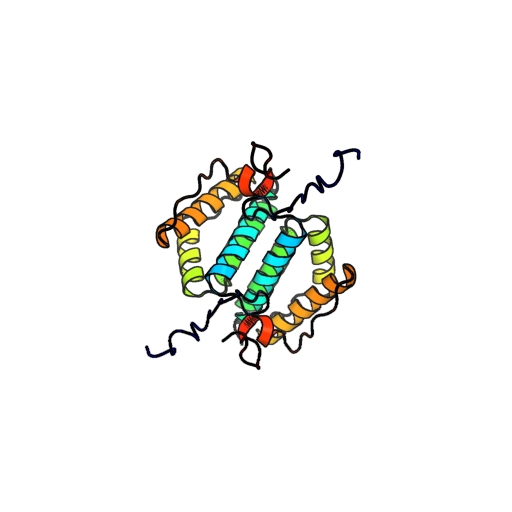.383 -17.719 1 98.44 75 LYS A O 1
ATOM 624 N N . ARG A 1 76 ? 1.874 9 -16.094 1 98.25 76 ARG A N 1
ATOM 625 C CA . ARG A 1 76 ? 2.344 10.141 -15.312 1 98.25 76 ARG A CA 1
ATOM 626 C C . ARG A 1 76 ? 3.773 9.922 -14.828 1 98.25 76 ARG A C 1
ATOM 628 O O . ARG A 1 76 ? 4.594 10.844 -14.875 1 98.25 76 ARG A O 1
ATOM 635 N N . ILE A 1 77 ? 4.078 8.727 -14.398 1 98.38 77 ILE A N 1
ATOM 636 C CA . ILE A 1 77 ? 5.414 8.391 -13.922 1 98.38 77 ILE A CA 1
ATOM 637 C C . ILE A 1 77 ? 6.41 8.453 -15.078 1 98.38 77 ILE A C 1
ATOM 639 O O . ILE A 1 77 ? 7.559 8.867 -14.891 1 98.38 77 ILE A O 1
ATOM 643 N N . CYS A 1 78 ? 5.949 8.039 -16.219 1 97.38 78 CYS A N 1
ATOM 644 C CA . CYS A 1 78 ? 6.805 8.117 -17.391 1 97.38 78 CYS A CA 1
ATOM 645 C C . CYS A 1 78 ? 7.164 9.562 -17.719 1 97.38 78 CYS A C 1
ATOM 647 O O . CYS A 1 78 ? 8.297 9.852 -18.109 1 97.38 78 CYS A O 1
ATOM 649 N N . ARG A 1 79 ? 6.273 10.398 -17.578 1 97.44 79 ARG A N 1
ATOM 650 C CA . ARG A 1 79 ? 6.48 11.812 -17.891 1 97.44 79 ARG A CA 1
ATOM 651 C C . ARG A 1 79 ? 7.297 12.492 -16.797 1 97.44 79 ARG A C 1
ATOM 653 O O . ARG A 1 79 ? 8.031 13.445 -17.062 1 97.44 79 ARG A O 1
ATOM 660 N N . ASN A 1 80 ? 7.125 12.055 -15.648 1 98 80 ASN A N 1
ATOM 661 C CA . ASN A 1 80 ? 7.785 12.602 -14.469 1 98 80 ASN A CA 1
ATOM 662 C C . ASN A 1 80 ? 8.234 11.5 -13.516 1 98 80 ASN A C 1
ATOM 664 O O . ASN A 1 80 ? 7.516 11.148 -12.586 1 98 80 ASN A O 1
ATOM 668 N N . GLN A 1 81 ? 9.484 11.102 -13.656 1 98.44 81 GLN A N 1
ATOM 669 C CA . GLN A 1 81 ? 10.023 9.984 -12.891 1 98.44 81 GLN A CA 1
ATOM 670 C C . GLN A 1 81 ? 10.094 10.32 -11.406 1 98.44 81 GLN A C 1
ATOM 672 O O . GLN A 1 81 ? 10.242 11.484 -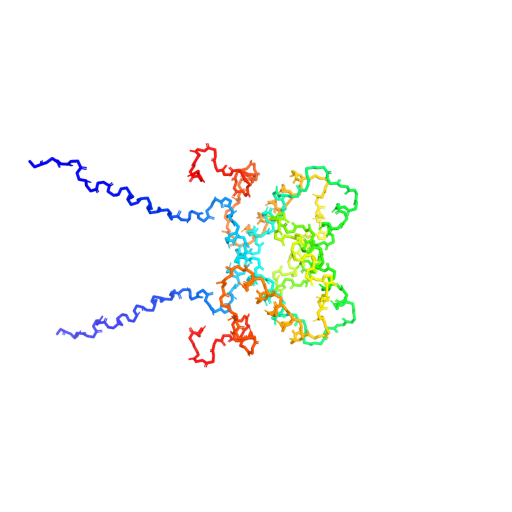11.031 1 98.44 81 GLN A O 1
ATOM 677 N N . PRO A 1 82 ? 10 9.32 -10.547 1 98.81 82 PRO A N 1
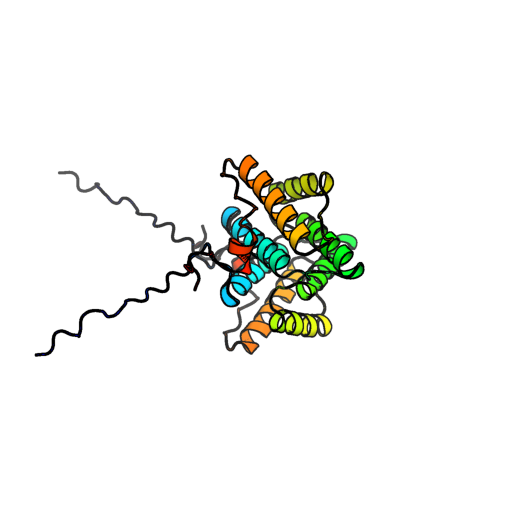ATOM 678 C CA . PRO A 1 82 ? 10.094 9.594 -9.109 1 98.81 82 PRO A CA 1
ATOM 679 C C . PRO A 1 82 ? 11.391 10.297 -8.727 1 98.81 82 PRO A C 1
ATOM 681 O O . PRO A 1 82 ? 12.453 9.969 -9.25 1 98.81 82 PRO A O 1
ATOM 684 N N . ASP A 1 83 ? 11.266 11.281 -7.941 1 98.88 83 ASP A N 1
ATOM 685 C CA . ASP A 1 83 ? 12.438 11.945 -7.387 1 98.88 83 ASP A CA 1
ATOM 686 C C . ASP A 1 83 ? 12.859 11.312 -6.062 1 98.88 83 ASP A C 1
ATOM 688 O O . ASP A 1 83 ? 12.359 11.688 -5 1 98.88 83 ASP A O 1
ATOM 692 N N . THR A 1 84 ? 13.805 10.414 -6.062 1 98.94 84 THR A N 1
ATOM 693 C CA . THR A 1 84 ? 14.156 9.609 -4.902 1 98.94 84 THR A CA 1
ATOM 694 C C . THR A 1 84 ? 15.469 10.102 -4.285 1 98.94 84 THR A C 1
ATOM 696 O O . THR A 1 84 ? 16.094 9.383 -3.502 1 98.94 84 THR A O 1
ATOM 699 N N . ARG A 1 85 ? 15.898 11.25 -4.66 1 98.88 85 ARG A N 1
ATOM 700 C CA . ARG A 1 85 ? 17.203 11.75 -4.242 1 98.88 85 ARG A CA 1
ATOM 701 C C . ARG A 1 85 ? 17.266 11.906 -2.729 1 98.88 85 ARG A C 1
ATOM 703 O O . ARG A 1 85 ? 18.312 11.672 -2.121 1 98.88 85 ARG A O 1
ATOM 710 N N . THR A 1 86 ? 16.203 12.406 -2.143 1 98.88 86 THR A N 1
ATOM 711 C CA . THR A 1 86 ? 16.078 12.555 -0.698 1 98.88 86 THR A CA 1
ATOM 712 C C . THR A 1 86 ? 14.648 12.25 -0.254 1 98.88 86 THR A C 1
ATOM 714 O O . THR A 1 86 ? 13.734 12.18 -1.08 1 98.88 86 THR A O 1
ATOM 717 N N . ARG A 1 87 ? 14.508 12.078 1.033 1 98.88 87 ARG A N 1
ATOM 718 C CA . ARG A 1 87 ? 13.172 11.922 1.613 1 98.88 87 ARG A CA 1
ATOM 719 C C . ARG A 1 87 ? 12.266 13.078 1.216 1 98.88 87 ARG A C 1
ATOM 721 O O . ARG A 1 87 ? 11.117 12.859 0.806 1 98.88 87 ARG A O 1
ATOM 728 N N . ALA A 1 88 ? 12.711 14.312 1.416 1 98.75 88 ALA A N 1
ATOM 729 C CA . ALA A 1 88 ? 11.93 15.508 1.111 1 98.75 88 ALA A CA 1
ATOM 730 C C . ALA A 1 88 ? 11.531 15.539 -0.362 1 98.75 88 ALA A C 1
ATOM 732 O O . ALA A 1 88 ? 10.391 15.844 -0.694 1 98.75 88 ALA A O 1
ATOM 733 N N . CYS A 1 89 ? 12.477 15.219 -1.239 1 98.88 89 CYS A N 1
ATOM 734 C CA . CYS A 1 89 ? 12.203 15.203 -2.674 1 98.88 89 CYS A CA 1
ATOM 735 C C . CYS A 1 89 ? 11.133 14.172 -3.014 1 98.88 89 CYS A C 1
ATOM 737 O O . CYS A 1 89 ? 10.211 14.461 -3.777 1 98.88 89 CYS A O 1
ATOM 739 N N . LEU A 1 90 ? 11.266 12.977 -2.477 1 98.94 90 LEU A N 1
ATOM 740 C CA . LEU A 1 90 ? 10.297 11.922 -2.748 1 98.94 90 LEU A CA 1
ATOM 741 C C . LEU A 1 90 ? 8.906 12.32 -2.252 1 98.94 90 LEU A C 1
ATOM 743 O O . LEU A 1 90 ? 7.91 12.117 -2.951 1 98.94 90 LEU A O 1
ATOM 747 N N . SER A 1 91 ? 8.836 12.883 -1.046 1 98.94 91 SER A N 1
ATOM 748 C CA . SER A 1 91 ? 7.566 13.305 -0.467 1 98.94 91 SER A CA 1
ATOM 749 C C . SER A 1 91 ? 6.891 14.359 -1.328 1 98.94 91 SER A C 1
ATOM 751 O O . SER A 1 91 ? 5.688 14.297 -1.572 1 98.94 91 SER A O 1
ATOM 753 N N . GLN A 1 92 ? 7.684 15.32 -1.782 1 98.94 92 GLN A N 1
ATOM 754 C CA . GLN A 1 92 ? 7.148 16.375 -2.625 1 98.94 92 GLN A CA 1
ATOM 755 C C . GLN A 1 92 ? 6.703 15.844 -3.98 1 98.94 92 GLN A C 1
ATOM 757 O O . GLN A 1 92 ? 5.652 16.234 -4.496 1 98.94 92 GLN A O 1
ATOM 762 N N . TRP A 1 93 ? 7.504 15.031 -4.547 1 98.94 93 TRP A N 1
ATOM 763 C CA . TRP A 1 93 ? 7.152 14.414 -5.82 1 98.94 93 TRP A CA 1
ATOM 764 C C . TRP A 1 93 ? 5.832 13.656 -5.715 1 98.94 93 TRP A C 1
ATOM 766 O O . TRP A 1 93 ? 4.949 13.82 -6.559 1 98.94 93 TRP A O 1
ATOM 776 N N . LEU A 1 94 ? 5.711 12.805 -4.688 1 98.94 94 LEU A N 1
ATOM 777 C CA . LEU A 1 94 ? 4.508 12.008 -4.496 1 98.94 94 LEU A CA 1
ATOM 778 C C . LEU A 1 94 ? 3.289 12.891 -4.273 1 98.94 94 LEU A C 1
ATOM 780 O O . LEU A 1 94 ? 2.199 12.594 -4.77 1 98.94 94 LEU A O 1
ATOM 784 N N . CYS A 1 95 ? 3.465 13.938 -3.473 1 98.94 95 CYS A N 1
ATOM 785 C CA . CYS A 1 95 ? 2.381 14.891 -3.254 1 98.94 95 CYS A CA 1
ATOM 786 C C . CYS A 1 95 ? 1.935 15.516 -4.566 1 98.94 95 CYS A C 1
ATOM 788 O O . CYS A 1 95 ? 0.736 15.664 -4.816 1 98.94 95 CYS A O 1
ATOM 790 N N . GLY A 1 96 ? 2.861 15.914 -5.355 1 98.88 96 GLY A N 1
ATOM 791 C CA . GLY A 1 96 ? 2.531 16.453 -6.668 1 98.88 96 GLY A CA 1
ATOM 792 C C . GLY A 1 96 ? 1.781 15.461 -7.543 1 98.88 96 GLY A C 1
ATOM 793 O O . GLY A 1 96 ? 0.785 15.812 -8.172 1 98.88 96 GLY A O 1
ATOM 794 N N . LEU A 1 97 ? 2.309 14.289 -7.625 1 98.94 97 LEU A N 1
ATOM 795 C CA . LEU A 1 97 ? 1.656 13.227 -8.383 1 98.94 97 LEU A CA 1
ATOM 796 C C . LEU A 1 97 ? 0.22 13.023 -7.91 1 98.94 97 LEU A C 1
ATOM 798 O O . LEU A 1 97 ? -0.694 12.898 -8.727 1 98.94 97 LEU A O 1
ATOM 802 N N . HIS A 1 98 ? 0.009 12.898 -6.535 1 98.88 98 HIS A N 1
ATOM 803 C CA . HIS A 1 98 ? -1.322 12.742 -5.961 1 98.88 98 HIS A CA 1
ATOM 804 C C . HIS A 1 98 ? -2.234 13.898 -6.355 1 98.88 98 HIS A C 1
ATOM 806 O O . HIS A 1 98 ? -3.418 13.695 -6.637 1 98.88 98 HIS A O 1
ATOM 812 N N . ASN A 1 99 ? -1.707 15.125 -6.391 1 98.88 99 ASN A N 1
ATOM 813 C CA . ASN A 1 99 ? -2.488 16.281 -6.801 1 98.88 99 ASN A CA 1
ATOM 814 C C . ASN A 1 99 ? -2.896 16.203 -8.266 1 98.88 99 ASN A C 1
ATOM 816 O O . ASN A 1 99 ? -3.975 16.656 -8.648 1 98.88 99 ASN A O 1
ATOM 820 N N . GLU A 1 100 ? -2.01 15.695 -9.117 1 98.69 100 GLU A N 1
ATOM 821 C CA . GLU A 1 100 ? -2.412 15.477 -10.508 1 98.69 100 GLU A CA 1
ATOM 822 C C . GLU A 1 100 ? -3.627 14.562 -10.594 1 98.69 100 GLU A C 1
ATOM 824 O O . GLU A 1 100 ? -4.555 14.812 -11.359 1 98.69 100 GLU A O 1
ATOM 829 N N . VAL A 1 101 ? -3.607 13.5 -9.844 1 98.62 101 VAL A N 1
ATOM 830 C CA . VAL A 1 101 ? -4.73 12.57 -9.82 1 98.62 101 VAL A CA 1
ATOM 831 C C . VAL A 1 101 ? -5.965 13.258 -9.242 1 98.62 101 VAL A C 1
ATOM 833 O O . VAL A 1 101 ? -7.074 13.086 -9.742 1 98.62 101 VAL A O 1
ATOM 836 N N . ASN A 1 102 ? -5.777 14.047 -8.109 1 98.5 102 ASN A N 1
ATOM 837 C CA . ASN A 1 102 ? -6.879 14.82 -7.543 1 98.5 102 ASN A CA 1
ATOM 838 C C . ASN A 1 102 ? -7.551 15.695 -8.602 1 98.5 102 ASN A C 1
ATOM 840 O O . ASN A 1 102 ? -8.773 15.68 -8.734 1 98.5 102 ASN A O 1
ATOM 844 N N . ARG A 1 103 ? -6.766 16.438 -9.336 1 98.44 103 ARG A N 1
ATOM 845 C CA . ARG A 1 103 ? -7.297 17.328 -10.352 1 98.44 103 ARG A CA 1
ATOM 846 C C . ARG A 1 103 ? -8.094 16.562 -11.398 1 98.44 103 ARG A C 1
ATOM 848 O O . ARG A 1 103 ? -9.188 16.969 -11.789 1 98.44 103 ARG A O 1
ATOM 855 N N . LYS A 1 104 ? -7.551 15.461 -11.828 1 97.88 104 LYS A N 1
ATOM 856 C CA . LYS A 1 104 ? -8.25 14.625 -12.789 1 97.88 104 LYS A CA 1
ATOM 857 C C . LYS A 1 104 ? -9.617 14.203 -12.258 1 97.88 104 LYS A C 1
ATOM 859 O O . LYS A 1 104 ? -10.586 14.102 -13.023 1 97.88 104 LYS A O 1
ATOM 864 N N . LEU A 1 105 ? -9.75 13.953 -10.984 1 97.62 105 LEU A N 1
ATOM 865 C CA . LEU A 1 105 ? -10.969 13.438 -10.375 1 97.62 105 LEU A CA 1
ATOM 866 C C . LEU A 1 105 ? -11.844 14.586 -9.883 1 97.62 105 LEU A C 1
ATOM 868 O O . LEU A 1 105 ? -12.883 14.352 -9.25 1 97.62 105 LEU A O 1
ATOM 872 N N . GLY A 1 106 ? -11.43 15.812 -10.086 1 97.69 106 GLY A N 1
ATOM 873 C CA . GLY A 1 106 ? -12.219 16.969 -9.672 1 97.69 106 GLY A CA 1
ATOM 874 C C . GLY A 1 106 ? -12.117 17.25 -8.188 1 97.69 106 GLY A C 1
ATOM 875 O O . GLY A 1 106 ? -13.031 17.844 -7.602 1 97.69 106 GLY A O 1
ATOM 876 N N . LYS A 1 107 ? -11.125 16.719 -7.562 1 98.12 107 LYS A N 1
ATOM 877 C CA . LYS A 1 107 ? -10.867 16.969 -6.145 1 98.12 107 LYS A CA 1
ATOM 878 C C . LYS A 1 107 ? -9.898 18.125 -5.953 1 98.12 107 LYS A C 1
ATOM 880 O O . LYS A 1 107 ? -9.133 18.469 -6.859 1 98.12 107 LYS A O 1
ATOM 885 N N . PRO A 1 108 ? -9.914 18.75 -4.816 1 98.25 108 PRO A N 1
ATOM 886 C CA . PRO A 1 108 ? -9 19.875 -4.586 1 98.25 108 PRO A CA 1
ATOM 887 C C . PRO A 1 108 ? -7.547 19.422 -4.41 1 98.25 108 PRO A C 1
ATOM 889 O O . PRO A 1 108 ? -7.289 18.312 -3.934 1 98.25 108 PRO A O 1
ATOM 892 N N . ASP A 1 109 ? -6.641 20.297 -4.777 1 98.56 109 ASP A N 1
ATOM 893 C CA . ASP A 1 109 ? -5.227 20.062 -4.508 1 98.56 109 ASP A CA 1
ATOM 894 C C . ASP A 1 109 ? -4.949 20.047 -3.008 1 98.56 109 ASP A C 1
ATOM 896 O O . ASP A 1 109 ? -5.57 20.797 -2.246 1 98.56 109 ASP A O 1
ATOM 900 N N . PHE A 1 110 ? -4.059 19.281 -2.654 1 98.69 110 PHE A N 1
ATOM 901 C CA . PHE A 1 110 ? -3.473 19.344 -1.321 1 98.69 110 PHE A CA 1
ATOM 902 C C . PHE A 1 110 ? -2.289 20.312 -1.295 1 98.69 110 PHE A C 1
ATOM 904 O O . PHE A 1 110 ? -1.497 20.344 -2.238 1 98.69 110 PHE A O 1
ATOM 911 N N . ASP A 1 111 ? -2.182 21.109 -0.248 1 98.75 111 ASP A N 1
ATOM 912 C CA . ASP A 1 111 ? -1.021 21.969 -0.062 1 98.75 111 ASP A CA 1
ATOM 913 C C . ASP A 1 111 ? 0.222 21.156 0.282 1 98.75 111 ASP A C 1
ATOM 915 O O . ASP A 1 111 ? 0.449 20.812 1.447 1 98.75 111 ASP A O 1
ATOM 919 N N . CYS A 1 112 ? 1.109 20.891 -0.665 1 98.88 112 CYS A N 1
ATOM 920 C CA . CYS A 1 112 ? 2.238 19.984 -0.509 1 98.88 112 CYS A CA 1
ATOM 921 C C . CYS A 1 112 ? 3.268 20.547 0.461 1 98.88 112 CYS A C 1
ATOM 923 O O . CYS A 1 112 ? 4.152 19.828 0.927 1 98.88 112 CYS A O 1
ATOM 925 N N . SER A 1 113 ? 3.174 21.812 0.791 1 98.62 113 SER A N 1
ATOM 926 C CA . SER A 1 113 ? 4.043 22.328 1.838 1 98.62 113 SER A CA 1
ATOM 927 C C . SER A 1 113 ? 3.713 21.719 3.191 1 98.62 113 SER A C 1
ATOM 929 O O . SER A 1 113 ? 4.508 21.812 4.133 1 98.62 113 SER A O 1
ATOM 931 N N . LYS A 1 114 ? 2.584 21.094 3.354 1 98.25 114 LYS A N 1
ATOM 932 C CA . LYS A 1 114 ? 2.115 20.516 4.609 1 98.25 114 LYS A CA 1
ATOM 933 C C . LYS A 1 114 ? 2.221 18.984 4.582 1 98.25 114 LYS A C 1
ATOM 935 O O . LYS A 1 114 ? 1.694 18.312 5.465 1 98.25 114 LYS A O 1
ATOM 940 N N . VAL A 1 115 ? 2.916 18.5 3.615 1 98.69 115 VAL A N 1
ATOM 941 C CA . VAL A 1 115 ? 2.904 17.047 3.389 1 98.69 115 VAL A CA 1
ATOM 942 C C . VAL A 1 115 ? 3.547 16.344 4.578 1 98.69 115 VAL A C 1
ATOM 944 O O . VAL A 1 115 ? 3.096 15.266 4.98 1 98.69 115 VAL A O 1
ATOM 947 N N . ASP A 1 116 ? 4.578 16.891 5.18 1 98 116 ASP A N 1
ATOM 948 C CA . ASP A 1 116 ? 5.211 16.266 6.332 1 98 116 ASP A CA 1
ATOM 949 C C . ASP A 1 116 ? 4.32 16.344 7.57 1 98 116 ASP A C 1
ATOM 951 O O . ASP A 1 116 ? 4.309 15.43 8.398 1 98 116 ASP A O 1
ATOM 955 N N . GLU A 1 117 ? 3.631 17.453 7.742 1 97.44 117 GLU A N 1
ATOM 956 C CA . GLU A 1 117 ? 2.666 17.516 8.836 1 97.44 117 GLU A CA 1
ATOM 957 C C . GLU A 1 117 ? 1.59 16.438 8.695 1 97.44 117 GLU A C 1
ATOM 959 O O . GLU A 1 117 ? 1.215 15.797 9.672 1 97.44 117 GLU A O 1
ATOM 964 N N . ARG A 1 118 ? 1.108 16.266 7.508 1 97.62 118 ARG A N 1
ATOM 965 C CA . ARG A 1 118 ? 0.004 15.359 7.23 1 97.62 118 ARG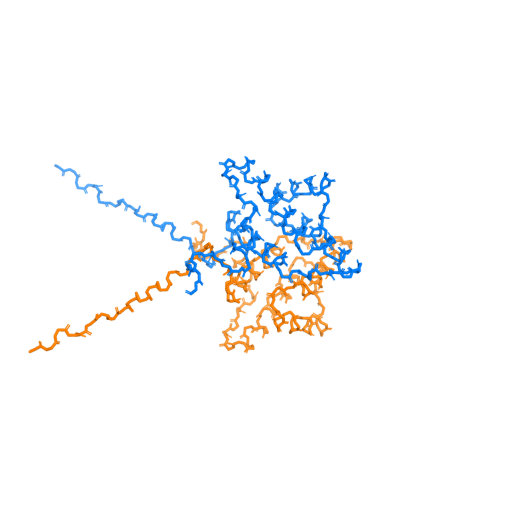 A CA 1
ATOM 966 C C . ARG A 1 118 ? 0.432 13.906 7.426 1 97.62 118 ARG A C 1
ATOM 968 O O . ARG A 1 118 ? -0.346 13.086 7.91 1 97.62 118 ARG A O 1
ATOM 975 N N . TRP A 1 119 ? 1.685 13.562 7.062 1 97.94 119 TRP A N 1
ATOM 976 C CA . TRP A 1 119 ? 1.977 12.141 6.914 1 97.94 119 TRP A CA 1
ATOM 977 C C . TRP A 1 119 ? 3.092 11.711 7.859 1 97.94 119 TRP A C 1
ATOM 979 O O . TRP A 1 119 ? 3.375 10.516 7.996 1 97.94 119 TRP A O 1
ATOM 989 N N . ARG A 1 120 ? 3.707 12.625 8.562 1 96.56 120 ARG A N 1
ATOM 990 C CA . ARG A 1 120 ? 4.863 12.25 9.375 1 96.56 120 ARG A CA 1
ATOM 991 C C . ARG A 1 120 ? 4.77 12.867 10.766 1 96.56 120 ARG A C 1
ATOM 993 O O . ARG A 1 120 ? 4.738 12.141 11.766 1 96.56 120 ARG A O 1
ATOM 1000 N N . ASP A 1 121 ? 4.586 14.195 10.922 1 96 121 ASP A N 1
ATOM 1001 C CA . ASP A 1 121 ? 4.836 14.914 12.172 1 96 121 ASP A CA 1
ATOM 1002 C C . ASP A 1 121 ? 3.535 15.18 12.922 1 96 121 ASP A C 1
ATOM 1004 O O . ASP A 1 121 ? 3.549 15.438 14.125 1 96 121 ASP A O 1
ATOM 1008 N N . GLY A 1 122 ? 2.471 15.102 12.211 1 95.31 122 GLY A N 1
ATOM 1009 C CA . GLY A 1 122 ? 1.246 15.656 12.766 1 95.31 122 GLY A CA 1
ATOM 1010 C C . GLY A 1 122 ? 1.12 17.156 12.555 1 95.31 122 GLY A C 1
ATOM 1011 O O . GLY A 1 122 ? 2.119 17.844 12.344 1 95.31 122 GLY A O 1
ATOM 1012 N N . TRP A 1 123 ? -0.122 17.562 12.68 1 94.25 123 TRP A N 1
ATOM 1013 C CA . TRP A 1 123 ? -0.391 18.969 12.422 1 94.25 123 TRP A CA 1
ATOM 1014 C C . TRP A 1 123 ? 0.262 19.859 13.484 1 94.25 123 TRP A C 1
ATOM 1016 O O . TRP A 1 123 ? 0.277 19.5 14.672 1 94.25 123 TRP A O 1
ATOM 1026 N N . LYS A 1 124 ? 0.662 21.031 13.133 1 92.56 124 LYS A N 1
ATOM 1027 C CA . LYS A 1 124 ? 1.398 21.938 13.992 1 92.56 124 LYS A CA 1
ATOM 1028 C C . LYS A 1 124 ? 0.538 22.406 15.164 1 92.56 124 LYS A C 1
ATOM 1030 O O . LYS A 1 124 ? 1.059 22.719 16.234 1 92.56 124 LYS A O 1
ATOM 1035 N N . ASP A 1 125 ? -0.678 22.406 14.977 1 91.56 125 ASP A N 1
ATOM 1036 C CA . ASP A 1 125 ? -1.561 22.891 16.047 1 91.56 125 ASP A CA 1
ATOM 1037 C C . ASP A 1 125 ? -1.725 21.828 17.125 1 91.56 125 ASP A C 1
ATOM 1039 O O . ASP A 1 125 ? -2.439 22.047 18.109 1 91.56 125 ASP A O 1
ATOM 1043 N N . GLY A 1 126 ? -1.179 20.609 16.938 1 87.75 126 GLY A N 1
ATOM 1044 C CA . GLY A 1 126 ? -1.157 19.562 17.953 1 87.75 126 GLY A CA 1
ATOM 1045 C C . GLY A 1 126 ? -2.391 18.672 17.938 1 87.75 126 GLY A C 1
ATOM 1046 O O . GLY A 1 126 ? -2.588 17.859 18.828 1 87.75 126 GLY A O 1
ATOM 1047 N N . SER A 1 127 ? -3.189 18.797 16.938 1 87.06 127 SER A N 1
ATOM 1048 C CA . SER A 1 127 ? -4.449 18.062 16.906 1 87.06 127 SER A CA 1
ATOM 1049 C C . SER A 1 127 ? -4.215 16.562 16.75 1 87.06 127 SER A C 1
ATOM 1051 O O . SER A 1 127 ? -5.129 15.758 16.953 1 87.06 127 SER A O 1
ATOM 1053 N N . CYS A 1 128 ? -3.068 16.25 16.422 1 88.88 128 CYS A N 1
ATOM 1054 C CA . CYS A 1 128 ? -2.758 14.836 16.266 1 88.88 128 CYS A CA 1
ATOM 1055 C C . CYS A 1 128 ? -2.008 14.305 17.484 1 88.88 128 CYS A C 1
ATOM 1057 O O . CYS A 1 128 ? -1.58 13.148 17.5 1 88.88 128 CYS A O 1
ATOM 1059 N N . ASP A 1 129 ? -1.911 15.109 18.531 1 79.56 129 ASP A N 1
ATOM 1060 C CA . ASP A 1 129 ? -1.166 14.719 19.719 1 79.56 129 ASP A CA 1
ATOM 1061 C C . ASP A 1 129 ? -2.057 13.961 20.703 1 79.56 129 ASP A C 1
ATOM 1063 O O . ASP A 1 129 ? -3.26 14.211 20.781 1 79.56 129 ASP A O 1
ATOM 1067 N N . MET B 1 1 ? -23.422 17.406 48.344 1 28.69 1 MET B N 1
ATOM 1068 C CA . MET B 1 1 ? -23.391 16.531 47.156 1 28.69 1 MET B CA 1
ATOM 1069 C C . MET B 1 1 ? -22.344 17.016 46.156 1 28.69 1 MET B C 1
ATOM 1071 O O . MET B 1 1 ? -22.391 18.156 45.719 1 28.69 1 MET B O 1
ATOM 1075 N N . ASN B 1 2 ? -20.953 16.609 46.156 1 32.69 2 ASN B N 1
ATOM 1076 C CA . ASN B 1 2 ? -19.766 17.25 45.562 1 32.69 2 ASN B CA 1
ATOM 1077 C C . ASN B 1 2 ? -19.766 17.141 44.031 1 32.69 2 ASN B C 1
ATOM 1079 O O . ASN B 1 2 ? -19.844 16.031 43.469 1 32.69 2 ASN B O 1
ATOM 1083 N N . PRO B 1 3 ? -20.25 18.125 43.156 1 35.09 3 PRO B N 1
ATOM 1084 C CA . PRO B 1 3 ? -20.484 18.172 41.719 1 35.09 3 PRO B CA 1
ATOM 1085 C C . PRO B 1 3 ? -19.281 17.719 40.906 1 35.09 3 PRO B C 1
ATOM 1087 O O . PRO B 1 3 ? -19.25 17.906 39.688 1 35.09 3 PRO B O 1
ATOM 1090 N N . LEU B 1 4 ? -18.125 17.422 41.5 1 35.91 4 LEU B N 1
ATOM 1091 C CA . LEU B 1 4 ? -16.906 17.125 40.75 1 35.91 4 LEU B CA 1
ATOM 1092 C C . LEU B 1 4 ? -17.078 15.867 39.906 1 35.91 4 LEU B C 1
ATOM 1094 O O . LEU B 1 4 ? -16.094 15.242 39.5 1 35.91 4 LEU B O 1
ATOM 1098 N N . VAL B 1 5 ? -18.297 15.242 39.875 1 31.05 5 VAL B N 1
ATOM 1099 C CA . VAL B 1 5 ? -18.469 13.891 39.375 1 31.05 5 VAL B CA 1
ATOM 1100 C C . VAL B 1 5 ? -17.75 13.766 38.031 1 31.05 5 VAL B C 1
ATOM 1102 O O . VAL B 1 5 ? -16.906 12.883 37.844 1 31.05 5 VAL B O 1
ATOM 1105 N N . GLY B 1 6 ? -18.594 13.523 36.938 1 28.61 6 GLY B N 1
ATOM 1106 C CA . GLY B 1 6 ? -18.609 12.664 35.75 1 28.61 6 GLY B CA 1
ATOM 1107 C C . GLY B 1 6 ? -17.859 13.234 34.562 1 28.61 6 GLY B C 1
ATOM 1108 O O . GLY B 1 6 ? -18.391 13.281 33.469 1 28.61 6 GLY B O 1
ATOM 1109 N N . LEU B 1 7 ? -17.094 14.336 34.688 1 29.3 7 LEU B N 1
ATOM 1110 C CA . LEU B 1 7 ? -16.453 14.75 33.438 1 29.3 7 LEU B CA 1
ATOM 1111 C C . LEU B 1 7 ? -15.664 13.594 32.812 1 29.3 7 LEU B C 1
ATOM 1113 O O . LEU B 1 7 ? -14.539 13.312 33.25 1 29.3 7 LEU B O 1
ATOM 1117 N N . LEU B 1 8 ? -16.203 12.344 33 1 31.14 8 LEU B N 1
ATOM 1118 C CA . LEU B 1 8 ? -15.594 11.336 32.125 1 31.14 8 LEU B CA 1
ATOM 1119 C C . LEU B 1 8 ? -15.195 11.938 30.797 1 31.14 8 LEU B C 1
ATOM 1121 O O . LEU B 1 8 ? -16.047 12.43 30.047 1 31.14 8 LEU B O 1
ATOM 1125 N N . LEU B 1 9 ? -14.25 12.844 30.812 1 31.55 9 LEU B N 1
ATOM 1126 C CA . LEU B 1 9 ? -13.594 13.273 29.578 1 31.55 9 LEU B CA 1
ATOM 1127 C C . LEU B 1 9 ? -13.688 12.195 28.5 1 31.55 9 LEU B C 1
ATOM 1129 O O . LEU B 1 9 ? -13.172 11.086 28.688 1 31.55 9 LEU B O 1
ATOM 1133 N N . GLN B 1 10 ? -14.852 11.711 28.141 1 31.27 10 GLN B N 1
ATOM 1134 C CA . GLN B 1 10 ? -15.086 10.984 26.891 1 31.27 10 GLN B CA 1
ATOM 1135 C C . GLN B 1 10 ? -14.047 11.359 25.844 1 31.27 10 GLN B C 1
ATOM 1137 O O . GLN B 1 10 ? -14.125 12.422 25.234 1 31.27 10 GLN B O 1
ATOM 1142 N N . ARG B 1 11 ? -12.812 11.484 26.188 1 33.53 11 ARG B N 1
ATOM 1143 C CA . ARG B 1 11 ? -11.773 11.5 25.172 1 33.53 11 ARG B CA 1
ATOM 1144 C C . ARG B 1 11 ? -12.172 10.664 23.953 1 33.53 11 ARG B C 1
ATOM 1146 O O . ARG B 1 11 ? -12.133 9.43 24.016 1 33.53 11 ARG B O 1
ATOM 1153 N N . ASP B 1 12 ? -13.344 10.633 23.422 1 37.5 12 ASP B N 1
ATOM 1154 C CA . ASP B 1 12 ? -13.773 10.188 22.094 1 37.5 12 ASP B CA 1
ATOM 1155 C C . ASP B 1 12 ? -12.594 10.164 21.125 1 37.5 12 ASP B C 1
ATOM 1157 O O . ASP B 1 12 ? -12.203 11.203 20.594 1 37.5 12 ASP B O 1
ATOM 1161 N N . SER B 1 13 ? -11.508 9.711 21.391 1 40.66 13 SER B N 1
ATOM 1162 C CA . SER B 1 13 ? -10.289 9.523 20.609 1 40.66 13 SER B CA 1
ATOM 1163 C C . SER B 1 13 ? -10.609 9.398 19.125 1 40.66 13 SER B C 1
ATOM 1165 O O . SER B 1 13 ? -11.008 8.328 18.656 1 40.66 13 SER B O 1
ATOM 1167 N N . LYS B 1 14 ? -11.539 10.07 18.5 1 46.22 14 LYS B N 1
ATOM 1168 C CA . LYS B 1 14 ? -11.922 10.172 17.094 1 46.22 14 LYS B CA 1
ATOM 1169 C C . LYS B 1 14 ? -10.703 10.023 16.188 1 46.22 14 LYS B C 1
ATOM 1171 O O . LYS B 1 14 ? -9.758 10.812 16.281 1 46.22 14 LYS B O 1
ATOM 1176 N N . PHE B 1 15 ? -10.148 8.828 16.047 1 56.12 15 PHE B N 1
ATOM 1177 C CA . PHE B 1 15 ? -9.148 8.562 15.016 1 56.12 15 PHE B CA 1
ATOM 1178 C C . PHE B 1 15 ? -9.297 9.539 13.852 1 56.12 15 PHE B C 1
ATOM 1180 O O . PHE B 1 15 ? -10.328 9.539 13.172 1 56.12 15 PHE B O 1
ATOM 1187 N N . ARG B 1 16 ? -8.703 10.711 14.055 1 73 16 ARG B N 1
ATOM 1188 C CA . ARG B 1 16 ? -8.703 11.641 12.938 1 73 16 ARG B CA 1
ATOM 1189 C C . ARG B 1 16 ? -8.023 11.031 11.711 1 73 16 ARG B C 1
ATOM 1191 O O . ARG B 1 16 ? -6.883 10.578 11.797 1 73 16 ARG B O 1
ATOM 1198 N N . GLU B 1 17 ? -8.734 10.898 10.695 1 82.81 17 GLU B N 1
ATOM 1199 C CA . GLU B 1 17 ? -8.289 10.266 9.453 1 82.81 17 GLU B CA 1
ATOM 1200 C C . GLU B 1 17 ? -7.238 11.125 8.75 1 82.81 17 GLU B C 1
ATOM 1202 O O . GLU B 1 17 ? -6.527 10.641 7.867 1 82.81 17 GLU B O 1
ATOM 1207 N N . ASP B 1 18 ? -7.055 12.383 9.258 1 92.19 18 ASP B N 1
ATOM 1208 C CA . ASP B 1 18 ? -6.121 13.258 8.562 1 92.19 18 ASP B CA 1
ATOM 1209 C C . ASP B 1 18 ? -4.836 13.445 9.367 1 92.19 18 ASP B C 1
ATOM 1211 O O . ASP B 1 18 ? -4.152 14.461 9.227 1 92.19 18 ASP B O 1
ATOM 1215 N N . CYS B 1 19 ? -4.559 12.594 10.312 1 95 19 CYS B N 1
ATOM 1216 C CA . CYS B 1 19 ? -3.297 12.539 11.047 1 95 19 CYS B CA 1
ATOM 1217 C C . CYS B 1 19 ? -2.393 11.445 10.492 1 95 19 CYS B C 1
ATOM 1219 O O . CYS B 1 19 ? -2.865 10.516 9.828 1 95 19 CYS B O 1
ATOM 1221 N N . PRO B 1 20 ? -1.125 11.578 10.727 1 96 20 PRO B N 1
ATOM 1222 C CA . PRO B 1 20 ? -0.253 10.469 10.328 1 96 20 PRO B CA 1
ATOM 1223 C C . PRO B 1 20 ? -0.737 9.125 10.859 1 96 20 PRO B C 1
ATOM 1225 O O . PRO B 1 20 ? -1.246 9.047 11.977 1 96 20 PRO B O 1
ATOM 1228 N N . GLN B 1 21 ? -0.59 8.109 10.102 1 94.25 21 GLN B N 1
ATOM 1229 C CA . GLN B 1 21 ? -1.067 6.781 10.469 1 94.25 21 GLN B CA 1
ATOM 1230 C C . GLN B 1 21 ? -0.268 6.215 11.641 1 94.25 21 GLN B C 1
ATOM 1232 O O . GLN B 1 21 ? 0.953 6.371 11.703 1 94.25 21 GLN B O 1
ATOM 1237 N N . ASP B 1 22 ? -0.964 5.668 12.547 1 92.94 22 ASP B N 1
ATOM 1238 C CA . ASP B 1 22 ? -0.244 4.844 13.508 1 92.94 22 ASP B CA 1
ATOM 1239 C C . ASP B 1 22 ? 0.01 3.445 12.953 1 92.94 22 ASP B C 1
ATOM 1241 O O . ASP B 1 22 ? -0.384 3.137 11.828 1 92.94 22 ASP B O 1
ATOM 1245 N N . ARG B 1 23 ? 0.689 2.684 13.688 1 94.19 23 ARG B N 1
ATOM 1246 C CA . ARG B 1 23 ? 1.128 1.361 13.25 1 94.19 23 ARG B CA 1
ATOM 1247 C C . ARG B 1 23 ? -0.059 0.503 12.828 1 94.19 23 ARG B C 1
ATOM 1249 O O . ARG B 1 23 ? 0.01 -0.21 11.82 1 94.19 23 ARG B O 1
ATOM 1256 N N . GLU B 1 24 ? -1.118 0.528 13.562 1 94.12 24 GLU B N 1
ATOM 1257 C CA . GLU B 1 24 ? -2.297 -0.281 13.273 1 94.12 24 GLU B CA 1
ATOM 1258 C C . GLU B 1 24 ? -2.959 0.156 11.969 1 94.12 24 GLU B C 1
ATOM 1260 O O . GLU B 1 24 ? -3.342 -0.682 11.148 1 94.12 24 GLU B O 1
ATOM 1265 N N . GLU B 1 25 ? -3.162 1.447 11.812 1 94.94 25 GLU B N 1
ATOM 1266 C CA . GLU B 1 25 ? -3.738 1.979 10.586 1 94.94 25 GLU B CA 1
ATOM 1267 C C . GLU B 1 25 ? -2.861 1.655 9.375 1 94.94 25 GLU B C 1
ATOM 1269 O O . GLU B 1 25 ? -3.365 1.241 8.328 1 94.94 25 GLU B O 1
ATOM 1274 N N . LEU B 1 26 ? -1.564 1.911 9.602 1 97.38 26 LEU B N 1
ATOM 1275 C CA . LEU B 1 26 ? -0.619 1.587 8.539 1 97.38 26 LEU B CA 1
ATOM 1276 C C . LEU B 1 26 ? -0.728 0.118 8.148 1 97.38 26 LEU B C 1
ATOM 1278 O O . LEU B 1 26 ? -0.789 -0.207 6.961 1 97.38 26 LEU B O 1
ATOM 1282 N N . GLY B 1 27 ? -0.737 -0.699 9.141 1 97.75 27 GLY B N 1
ATOM 1283 C CA . GLY B 1 27 ? -0.885 -2.121 8.883 1 97.75 27 GLY B CA 1
ATOM 1284 C C . GLY B 1 27 ? -2.148 -2.457 8.109 1 97.75 27 GLY B C 1
ATOM 1285 O O . GLY B 1 27 ? -2.105 -3.205 7.133 1 97.75 27 GLY B O 1
ATOM 1286 N N . ARG B 1 28 ? -3.25 -1.94 8.492 1 96.69 28 ARG B N 1
ATOM 1287 C CA . ARG B 1 28 ? -4.535 -2.211 7.859 1 96.69 28 ARG B CA 1
ATOM 1288 C C . ARG B 1 28 ? -4.527 -1.778 6.398 1 96.69 28 ARG B C 1
ATOM 1290 O O . ARG B 1 28 ? -4.984 -2.518 5.523 1 96.69 28 ARG B O 1
ATOM 1297 N N . HIS B 1 29 ? -4.098 -0.61 6.137 1 97.25 29 HIS B N 1
ATOM 1298 C CA . HIS B 1 29 ? -4.039 -0.111 4.77 1 97.25 29 HIS B CA 1
ATOM 1299 C C . HIS B 1 29 ? -3.072 -0.931 3.922 1 97.25 29 HIS B C 1
ATOM 1301 O O . HIS B 1 29 ? -3.354 -1.227 2.76 1 97.25 29 HIS B O 1
ATOM 1307 N N . SER B 1 30 ? -1.941 -1.339 4.516 1 98.62 30 SER B N 1
ATOM 1308 C CA . SER B 1 30 ? -0.918 -2.086 3.791 1 98.62 30 SER B CA 1
ATOM 1309 C C . SER B 1 30 ? -1.418 -3.475 3.404 1 98.62 30 SER B C 1
ATOM 1311 O O . SER B 1 30 ? -1.273 -3.895 2.254 1 98.62 30 SER B O 1
ATOM 1313 N N . TRP B 1 31 ? -2.016 -4.137 4.355 1 98.75 31 TRP B N 1
ATOM 1314 C CA . TRP B 1 31 ? -2.527 -5.477 4.082 1 98.75 31 TRP B CA 1
ATOM 1315 C C . TRP B 1 31 ? -3.666 -5.426 3.066 1 98.75 31 TRP B C 1
ATOM 1317 O O . TRP B 1 31 ? -3.762 -6.289 2.191 1 98.75 31 TRP B O 1
ATOM 1327 N N . ALA B 1 32 ? -4.535 -4.422 3.244 1 98.06 32 ALA B N 1
ATOM 1328 C CA . ALA B 1 32 ? -5.625 -4.281 2.281 1 98.06 32 ALA B CA 1
ATOM 1329 C C . ALA B 1 32 ? -5.086 -4.117 0.862 1 98.06 32 ALA B C 1
ATOM 1331 O O . ALA B 1 32 ? -5.586 -4.746 -0.073 1 98.06 32 ALA B O 1
ATOM 1332 N N . LEU B 1 33 ? -4.137 -3.295 0.69 1 98.5 33 LEU B N 1
ATOM 1333 C CA . LEU B 1 33 ? -3.541 -3.09 -0.627 1 98.5 33 LEU B CA 1
ATOM 1334 C C . LEU B 1 33 ? -2.883 -4.367 -1.133 1 98.5 33 LEU B C 1
ATOM 1336 O O . LEU B 1 33 ? -3.105 -4.777 -2.273 1 98.5 33 LEU B O 1
ATOM 1340 N N . LEU B 1 34 ? -2.039 -4.992 -0.29 1 98.88 34 LEU B N 1
ATOM 1341 C CA . LEU B 1 34 ? -1.289 -6.172 -0.71 1 98.88 34 LEU B CA 1
ATOM 1342 C C . LEU B 1 34 ? -2.232 -7.301 -1.107 1 98.88 34 LEU B C 1
ATOM 1344 O O . LEU B 1 34 ? -2.029 -7.953 -2.135 1 98.88 34 LEU B O 1
ATOM 1348 N N . HIS B 1 35 ? -3.287 -7.539 -0.291 1 98.88 35 HIS B N 1
ATOM 1349 C CA . HIS B 1 35 ? -4.242 -8.594 -0.621 1 98.88 35 HIS B CA 1
ATOM 1350 C C . HIS B 1 35 ? -5 -8.266 -1.903 1 98.88 35 HIS B C 1
ATOM 1352 O O . HIS B 1 35 ? -5.285 -9.156 -2.705 1 98.88 35 HIS B O 1
ATOM 1358 N N . THR B 1 36 ? -5.41 -7.027 -2.076 1 98.75 36 THR B N 1
ATOM 1359 C CA . THR B 1 36 ? -6.117 -6.641 -3.293 1 98.75 36 THR B CA 1
ATOM 1360 C C . THR B 1 36 ? -5.215 -6.793 -4.516 1 98.75 36 THR B C 1
ATOM 1362 O O . THR B 1 36 ? -5.652 -7.289 -5.555 1 98.75 36 THR B O 1
ATOM 1365 N N . LEU B 1 37 ? -3.939 -6.332 -4.383 1 98.75 37 LEU B N 1
ATOM 1366 C CA . LEU B 1 37 ? -2.971 -6.52 -5.461 1 98.75 37 LEU B CA 1
ATOM 1367 C C . LEU B 1 37 ? -2.861 -7.992 -5.84 1 98.75 37 LEU B C 1
ATOM 1369 O O . LEU B 1 37 ? -2.879 -8.328 -7.027 1 98.75 37 LEU B O 1
ATOM 1373 N N . ALA B 1 38 ? -2.748 -8.844 -4.84 1 98.94 38 ALA B N 1
ATOM 1374 C CA . ALA B 1 38 ? -2.656 -10.281 -5.094 1 98.94 38 ALA B CA 1
ATOM 1375 C C . ALA B 1 38 ? -3.922 -10.797 -5.766 1 98.94 38 ALA B C 1
ATOM 1377 O O . ALA B 1 38 ? -3.855 -11.648 -6.66 1 98.94 38 ALA B O 1
ATOM 1378 N N . ALA B 1 39 ? -5.051 -10.305 -5.344 1 98.75 39 ALA B N 1
ATOM 1379 C CA . ALA B 1 39 ? -6.344 -10.742 -5.859 1 98.75 39 ALA B CA 1
ATOM 1380 C C . ALA B 1 39 ? -6.477 -10.438 -7.348 1 98.75 39 ALA B C 1
ATOM 1382 O O . ALA B 1 39 ? -7.16 -11.156 -8.078 1 98.75 39 ALA B O 1
ATOM 1383 N N . TYR B 1 40 ? -5.828 -9.461 -7.805 1 98.5 40 TYR B N 1
ATOM 1384 C CA . TYR B 1 40 ? -6.008 -9.039 -9.188 1 98.5 40 TYR B CA 1
ATOM 1385 C C . TYR B 1 40 ? -4.738 -9.258 -10 1 98.5 40 TYR B C 1
ATOM 1387 O O . TYR B 1 40 ? -4.598 -8.734 -11.109 1 98.5 40 TYR B O 1
ATOM 1395 N N . TYR B 1 41 ? -3.76 -9.914 -9.344 1 98.75 41 TYR B N 1
ATOM 1396 C CA . TYR B 1 41 ? -2.607 -10.438 -10.062 1 98.75 41 TYR B CA 1
ATOM 1397 C C . TYR B 1 41 ? -3.047 -11.344 -11.211 1 98.75 41 TYR B C 1
ATOM 1399 O O . TYR B 1 41 ? -4.09 -12 -11.133 1 98.75 41 TYR B O 1
ATOM 1407 N N . PRO B 1 42 ? -2.266 -11.289 -12.344 1 98.31 42 PRO B N 1
ATOM 1408 C CA . PRO B 1 42 ? -2.684 -12.133 -13.461 1 98.31 42 PRO B CA 1
ATOM 1409 C C . PRO B 1 42 ? -2.848 -13.602 -13.062 1 98.31 42 PRO B C 1
ATOM 1411 O O . PRO B 1 42 ? -2.047 -14.125 -12.289 1 98.31 42 PRO B O 1
ATOM 1414 N N . ASP B 1 43 ? -3.914 -14.273 -13.609 1 98.38 43 ASP B N 1
ATOM 1415 C CA . ASP B 1 43 ? -4.148 -15.688 -13.305 1 98.38 43 ASP B CA 1
ATOM 1416 C C . ASP B 1 43 ? -2.949 -16.547 -13.711 1 98.38 43 ASP B C 1
ATOM 1418 O O . ASP B 1 43 ? -2.568 -17.469 -12.992 1 98.38 43 ASP B O 1
ATOM 1422 N N . LEU B 1 44 ? -2.484 -16.172 -14.898 1 98.25 44 LEU B N 1
ATOM 1423 C CA . LEU B 1 44 ? -1.301 -16.844 -15.43 1 98.25 44 LEU B CA 1
ATOM 1424 C C . LEU B 1 44 ? -0.237 -15.82 -15.828 1 98.25 44 LEU B C 1
ATOM 1426 O O . LEU B 1 44 ? -0.091 -15.492 -17 1 98.25 44 LEU B O 1
ATOM 1430 N N . PRO B 1 45 ? 0.555 -15.359 -14.781 1 98.81 45 PRO B N 1
ATOM 1431 C CA . PRO B 1 45 ? 1.559 -14.328 -15.055 1 98.81 45 PRO B CA 1
ATOM 1432 C C . PRO B 1 45 ? 2.697 -14.828 -15.938 1 98.81 45 PRO B C 1
ATOM 1434 O O . PRO B 1 45 ? 3.047 -16.016 -15.891 1 98.81 45 PRO B O 1
ATOM 1437 N N . THR B 1 46 ? 3.242 -13.953 -16.75 1 98.75 46 THR B N 1
ATOM 1438 C CA . THR B 1 46 ? 4.465 -14.25 -17.484 1 98.75 46 THR B CA 1
ATOM 1439 C C . THR B 1 46 ? 5.652 -14.383 -16.547 1 98.75 46 THR B C 1
ATOM 1441 O O . THR B 1 46 ? 5.582 -13.945 -15.391 1 98.75 46 THR B O 1
ATOM 1444 N N . PRO B 1 47 ? 6.688 -15.008 -17 1 98.62 47 PRO B N 1
ATOM 1445 C CA . PRO B 1 47 ? 7.883 -15.07 -16.156 1 98.62 47 PRO B CA 1
ATOM 1446 C C . PRO B 1 47 ? 8.352 -13.695 -15.688 1 98.62 47 PRO B C 1
ATOM 1448 O O . PRO B 1 47 ? 8.789 -13.539 -14.547 1 98.62 47 PRO B O 1
ATOM 1451 N N . GLU B 1 48 ? 8.227 -12.742 -16.562 1 98.75 48 GLU B N 1
ATOM 1452 C CA . GLU B 1 48 ? 8.609 -11.383 -16.203 1 98.75 48 GLU B CA 1
ATOM 1453 C C . GLU B 1 48 ? 7.715 -10.844 -15.086 1 98.75 48 GLU B C 1
ATOM 1455 O O . GLU B 1 48 ? 8.203 -10.227 -14.133 1 98.75 48 GLU B O 1
ATOM 1460 N N . GLN B 1 49 ? 6.438 -11.031 -15.219 1 98.81 49 GLN B N 1
ATOM 1461 C CA . GLN B 1 49 ? 5.5 -10.586 -14.188 1 98.81 49 GLN B CA 1
ATOM 1462 C C . GLN B 1 49 ? 5.781 -11.273 -12.859 1 98.81 49 GLN B C 1
ATOM 1464 O O . GLN B 1 49 ? 5.664 -10.656 -11.797 1 98.81 49 GLN B O 1
ATOM 1469 N N . GLN B 1 50 ? 6.129 -12.508 -12.867 1 98.94 50 GLN B N 1
ATOM 1470 C CA . GLN B 1 50 ? 6.477 -13.25 -11.656 1 98.94 50 GLN B CA 1
ATOM 1471 C C . GLN B 1 50 ? 7.691 -12.641 -10.969 1 98.94 50 GLN B C 1
ATOM 1473 O O . GLN B 1 50 ? 7.684 -12.43 -9.75 1 98.94 50 GLN B O 1
ATOM 1478 N N . GLN B 1 51 ? 8.688 -12.375 -11.75 1 98.81 51 GLN B N 1
ATOM 1479 C CA . GLN B 1 51 ? 9.898 -11.766 -11.195 1 98.81 51 GLN B CA 1
ATOM 1480 C C . GLN B 1 51 ? 9.609 -10.375 -10.641 1 98.81 51 GLN B C 1
ATOM 1482 O O . GLN B 1 51 ? 10.094 -10.016 -9.57 1 98.81 51 GLN B O 1
ATOM 1487 N N . ASP B 1 52 ? 8.891 -9.594 -11.438 1 98.88 52 ASP B N 1
ATOM 1488 C CA . ASP B 1 52 ? 8.539 -8.242 -11.023 1 98.88 52 ASP B CA 1
ATOM 1489 C C . ASP B 1 52 ? 7.766 -8.258 -9.703 1 98.88 52 ASP B C 1
ATOM 1491 O O . ASP B 1 52 ? 8.016 -7.43 -8.828 1 98.88 52 ASP B O 1
ATOM 1495 N N . MET B 1 53 ? 6.836 -9.18 -9.562 1 98.94 53 MET B N 1
ATOM 1496 C CA . MET B 1 53 ? 6.027 -9.258 -8.352 1 98.94 53 MET B CA 1
ATOM 1497 C C . MET B 1 53 ? 6.879 -9.672 -7.152 1 98.94 53 MET B C 1
ATOM 1499 O O . MET B 1 53 ? 6.727 -9.133 -6.059 1 98.94 53 MET B O 1
ATOM 1503 N N . ALA B 1 54 ? 7.75 -10.633 -7.316 1 98.88 54 ALA B N 1
ATOM 1504 C CA . ALA B 1 54 ? 8.672 -11 -6.246 1 98.88 54 ALA B CA 1
ATOM 1505 C C . ALA B 1 54 ? 9.516 -9.805 -5.812 1 98.88 54 ALA B C 1
ATOM 1507 O O . ALA B 1 54 ? 9.703 -9.57 -4.617 1 98.88 54 ALA B O 1
ATOM 1508 N N . GLN B 1 55 ? 10.016 -9.109 -6.805 1 98.75 55 GLN B N 1
ATOM 1509 C CA . GLN B 1 55 ? 10.805 -7.914 -6.52 1 98.75 55 GLN B CA 1
ATOM 1510 C C . GLN B 1 55 ? 9.977 -6.863 -5.789 1 98.75 55 GLN B C 1
ATOM 1512 O O . GLN B 1 55 ? 10.461 -6.203 -4.871 1 98.75 55 GLN B O 1
ATOM 1517 N N . PHE B 1 56 ? 8.758 -6.676 -6.23 1 98.94 56 PHE B N 1
ATOM 1518 C CA . PHE B 1 56 ? 7.855 -5.73 -5.582 1 98.94 56 PHE B CA 1
ATOM 1519 C C . PHE B 1 56 ? 7.719 -6.043 -4.098 1 98.94 56 PHE B C 1
ATOM 1521 O O . PHE B 1 56 ? 7.848 -5.148 -3.254 1 98.94 56 PHE B O 1
ATOM 1528 N N . ILE B 1 57 ? 7.465 -7.27 -3.734 1 98.88 57 ILE B N 1
ATOM 1529 C CA . ILE B 1 57 ? 7.262 -7.691 -2.354 1 98.88 57 ILE B CA 1
ATOM 1530 C C . ILE B 1 57 ? 8.547 -7.484 -1.557 1 98.88 57 ILE B C 1
ATOM 1532 O O . ILE B 1 57 ? 8.508 -7.031 -0.41 1 98.88 57 ILE B O 1
ATOM 1536 N N . HIS B 1 58 ? 9.664 -7.805 -2.156 1 98.62 58 HIS B N 1
ATOM 1537 C CA . HIS B 1 58 ? 10.945 -7.594 -1.491 1 98.62 58 HIS B CA 1
ATOM 1538 C C . HIS B 1 58 ? 11.188 -6.117 -1.207 1 98.62 58 HIS B C 1
ATOM 1540 O O . HIS B 1 58 ? 11.602 -5.75 -0.105 1 98.62 58 HIS B O 1
ATOM 1546 N N . LEU B 1 59 ? 10.977 -5.312 -2.223 1 98.75 59 LEU B N 1
ATOM 1547 C CA . LEU B 1 59 ? 11.18 -3.877 -2.055 1 98.75 59 LEU B CA 1
ATOM 1548 C C . LEU B 1 59 ? 10.188 -3.301 -1.053 1 98.75 59 LEU B C 1
ATOM 1550 O O . LEU B 1 59 ? 10.523 -2.396 -0.285 1 98.75 59 LEU B O 1
ATOM 1554 N N . PHE B 1 60 ? 8.93 -3.822 -1.097 1 98.88 60 PHE B N 1
ATOM 1555 C CA . PHE B 1 60 ? 7.941 -3.432 -0.102 1 98.88 60 PHE B CA 1
ATOM 1556 C C . PHE B 1 60 ? 8.469 -3.662 1.309 1 98.88 60 PHE B C 1
ATOM 1558 O O . PHE B 1 60 ? 8.375 -2.779 2.164 1 98.88 60 PHE B O 1
ATOM 1565 N N . SER B 1 61 ? 9.016 -4.781 1.605 1 98.62 61 SER B N 1
ATOM 1566 C CA . SER B 1 61 ? 9.516 -5.137 2.93 1 98.62 61 SER B CA 1
ATOM 1567 C C . SER B 1 61 ? 10.711 -4.277 3.318 1 98.62 61 SER B C 1
ATOM 1569 O O . SER B 1 61 ? 10.961 -4.051 4.504 1 98.62 61 SER B O 1
ATOM 1571 N N . LYS B 1 62 ? 11.445 -3.82 2.34 1 98.19 62 LYS B N 1
ATOM 1572 C CA . LYS B 1 62 ? 12.617 -2.982 2.574 1 98.19 62 LYS B CA 1
ATOM 1573 C C . LYS B 1 62 ? 12.211 -1.59 3.051 1 98.19 62 LYS B C 1
ATOM 1575 O O . LYS B 1 62 ? 12.867 -1.008 3.918 1 98.19 62 LYS B O 1
ATOM 1580 N N . PHE B 1 63 ? 11.164 -1.073 2.479 1 98.69 63 PHE B N 1
ATOM 1581 C CA . PHE B 1 63 ? 10.852 0.337 2.674 1 98.69 63 PHE B CA 1
ATOM 1582 C C . PHE B 1 63 ? 9.641 0.498 3.59 1 98.69 63 PHE B C 1
ATOM 1584 O O . PHE B 1 63 ? 9.227 1.62 3.889 1 98.69 63 PHE B O 1
ATOM 1591 N N . TYR B 1 64 ? 9.055 -0.656 4.074 1 98.75 64 TYR B N 1
ATOM 1592 C CA . TYR B 1 64 ? 7.879 -0.548 4.926 1 98.75 64 TYR B CA 1
ATOM 1593 C C . TYR B 1 64 ? 8.148 0.355 6.121 1 98.75 64 TYR B C 1
ATOM 1595 O O . TYR B 1 64 ? 9.156 0.186 6.816 1 98.75 64 TYR B O 1
ATOM 1603 N N . PRO B 1 65 ? 7.281 1.356 6.344 1 98.31 65 PRO B N 1
ATOM 1604 C CA . PRO B 1 65 ? 7.57 2.43 7.297 1 98.31 65 PRO B CA 1
ATOM 1605 C C . PRO B 1 65 ? 7.242 2.045 8.734 1 98.31 65 PRO B C 1
ATOM 1607 O O . PRO B 1 65 ? 6.496 2.758 9.414 1 98.31 65 PRO B O 1
ATOM 1610 N N . CYS B 1 66 ? 7.73 1.044 9.234 1 97.88 66 CYS B N 1
ATOM 1611 C CA . CYS B 1 66 ? 7.789 0.488 10.578 1 97.88 66 CYS B CA 1
ATOM 1612 C C . CYS B 1 66 ? 9 -0.427 10.742 1 97.88 66 CYS B C 1
ATOM 1614 O O . CYS B 1 66 ? 9.016 -1.539 10.211 1 97.88 66 CYS B O 1
ATOM 1616 N N . GLU B 1 67 ? 9.875 0.07 11.414 1 96.56 67 GLU B N 1
ATOM 1617 C CA . GLU B 1 67 ? 11.195 -0.564 11.414 1 96.56 67 GLU B CA 1
ATOM 1618 C C . GLU B 1 67 ? 11.102 -2.016 11.875 1 96.56 67 GLU B C 1
ATOM 1620 O O . GLU B 1 67 ? 11.578 -2.922 11.18 1 96.56 67 GLU B O 1
ATOM 1625 N N . GLU B 1 68 ? 10.531 -2.225 13.023 1 97.06 68 GLU B N 1
ATOM 1626 C CA . GLU B 1 68 ? 10.445 -3.586 13.539 1 97.06 68 GLU B CA 1
ATOM 1627 C C . GLU B 1 68 ? 9.547 -4.457 12.664 1 97.06 68 GLU B C 1
ATOM 1629 O O . GLU B 1 68 ? 9.805 -5.652 12.5 1 97.06 68 GLU B O 1
ATOM 1634 N N . CYS B 1 69 ? 8.453 -3.906 12.078 1 98.38 69 CYS B N 1
ATOM 1635 C CA . CYS B 1 69 ? 7.562 -4.633 11.18 1 98.38 69 CYS B CA 1
ATOM 1636 C C . CYS B 1 69 ? 8.289 -5.051 9.906 1 98.38 69 CYS B C 1
ATOM 1638 O O . CYS B 1 69 ? 8.156 -6.188 9.461 1 98.38 69 CYS B O 1
ATOM 1640 N N . ALA B 1 70 ? 9.031 -4.113 9.391 1 98.38 70 ALA B N 1
ATOM 1641 C CA . ALA B 1 70 ? 9.781 -4.352 8.164 1 98.38 70 ALA B CA 1
ATOM 1642 C C . ALA B 1 70 ? 10.812 -5.457 8.352 1 98.38 70 ALA B C 1
ATOM 1644 O O . ALA B 1 70 ? 10.953 -6.34 7.504 1 98.38 70 ALA B O 1
ATOM 1645 N N . GLU B 1 71 ? 11.547 -5.336 9.422 1 98.25 71 GLU B N 1
ATOM 1646 C CA . GLU B 1 71 ? 12.547 -6.359 9.719 1 98.25 71 GLU B CA 1
ATOM 1647 C C . GLU B 1 71 ? 11.898 -7.738 9.852 1 98.25 71 GLU B C 1
ATOM 1649 O O . GLU B 1 71 ? 12.406 -8.719 9.312 1 98.25 71 GLU B O 1
ATOM 1654 N N . ASP B 1 72 ? 10.875 -7.789 10.578 1 98.44 72 ASP B N 1
ATOM 1655 C CA . ASP B 1 72 ? 10.148 -9.047 10.742 1 98.44 72 ASP B CA 1
ATOM 1656 C C . ASP B 1 72 ? 9.664 -9.586 9.398 1 98.44 72 ASP B C 1
ATOM 1658 O O . ASP B 1 72 ? 9.797 -10.773 9.117 1 98.44 72 ASP B O 1
ATOM 1662 N N . LEU B 1 73 ? 9.102 -8.734 8.586 1 98.5 73 LEU B N 1
ATOM 1663 C CA . LEU B 1 73 ? 8.609 -9.117 7.262 1 98.5 73 LEU B CA 1
ATOM 1664 C C . LEU B 1 73 ? 9.742 -9.664 6.402 1 98.5 73 LEU B C 1
ATOM 1666 O O . LEU B 1 73 ? 9.578 -10.68 5.727 1 98.5 73 LEU B O 1
ATOM 1670 N N . ARG B 1 74 ? 10.867 -8.992 6.418 1 98.5 74 ARG B N 1
ATOM 1671 C CA . ARG B 1 74 ? 12.008 -9.438 5.625 1 98.5 74 ARG B CA 1
ATOM 1672 C C . ARG B 1 74 ? 12.469 -10.828 6.059 1 98.5 74 ARG B C 1
ATOM 1674 O O . ARG B 1 74 ? 12.797 -11.664 5.223 1 98.5 74 ARG B O 1
ATOM 1681 N N . LYS B 1 75 ? 12.516 -11.047 7.32 1 98.5 75 LYS B N 1
ATOM 1682 C CA . LYS B 1 75 ? 12.898 -12.359 7.828 1 98.5 75 LYS B CA 1
ATOM 1683 C C . LYS B 1 75 ? 11.938 -13.445 7.336 1 98.5 75 LYS B C 1
ATOM 1685 O O . LYS B 1 75 ? 12.367 -14.523 6.93 1 98.5 75 LYS B O 1
ATOM 1690 N N . ARG B 1 76 ? 10.711 -13.164 7.375 1 98.25 76 ARG B N 1
ATOM 1691 C CA . ARG B 1 76 ? 9.703 -14.141 6.965 1 98.25 76 ARG B CA 1
ATOM 1692 C C . ARG B 1 76 ? 9.766 -14.398 5.465 1 98.25 76 ARG B C 1
ATOM 1694 O O . ARG B 1 76 ? 9.656 -15.547 5.023 1 98.25 76 ARG B O 1
ATOM 1701 N N . ILE B 1 77 ? 9.969 -13.359 4.688 1 98.38 77 ILE B N 1
ATOM 1702 C CA . ILE B 1 77 ? 10.07 -13.477 3.236 1 98.38 77 ILE B CA 1
ATOM 1703 C C . ILE B 1 77 ? 11.328 -14.266 2.867 1 98.38 77 ILE B C 1
ATOM 1705 O O . ILE B 1 77 ? 11.32 -15.039 1.91 1 98.38 77 ILE B O 1
ATOM 1709 N N . CYS B 1 78 ? 12.367 -14.031 3.627 1 97.38 78 CYS B N 1
ATOM 1710 C CA . CYS B 1 78 ? 13.609 -14.766 3.393 1 97.38 78 CYS B CA 1
ATOM 1711 C C . CYS B 1 78 ? 13.398 -16.266 3.615 1 97.38 78 CYS B C 1
ATOM 1713 O O . CYS B 1 78 ? 13.945 -17.078 2.877 1 97.38 78 CYS B O 1
ATOM 1715 N N . ARG B 1 79 ? 12.688 -16.594 4.559 1 97.5 79 ARG B N 1
ATOM 1716 C CA . ARG B 1 79 ? 12.43 -17.984 4.895 1 97.5 79 ARG B CA 1
ATOM 1717 C C . ARG B 1 79 ? 11.43 -18.609 3.922 1 97.5 79 ARG B C 1
ATOM 1719 O O . ARG B 1 79 ? 11.477 -19.812 3.662 1 97.5 79 ARG B O 1
ATOM 1726 N N . ASN B 1 80 ? 10.57 -17.859 3.49 1 98 80 ASN B N 1
ATOM 1727 C CA . ASN B 1 80 ? 9.5 -18.266 2.586 1 98 80 ASN B CA 1
ATOM 1728 C C . ASN B 1 80 ? 9.25 -17.234 1.497 1 98 80 ASN B C 1
ATOM 1730 O O . ASN B 1 80 ? 8.391 -16.359 1.647 1 98 80 ASN B O 1
ATOM 1734 N N . GLN B 1 81 ? 9.891 -17.422 0.35 1 98.44 81 GLN B N 1
ATOM 1735 C CA . GLN B 1 81 ? 9.828 -16.453 -0.74 1 98.44 81 GLN B CA 1
ATOM 1736 C C . GLN B 1 81 ? 8.422 -16.375 -1.326 1 98.44 81 GLN B C 1
ATOM 1738 O O . GLN B 1 81 ? 7.668 -17.344 -1.284 1 98.44 81 GLN B O 1
ATOM 1743 N N . PRO B 1 82 ? 8.055 -15.234 -1.862 1 98.81 82 PRO B N 1
ATOM 1744 C CA . PRO B 1 82 ? 6.723 -15.117 -2.459 1 98.81 82 PRO B CA 1
ATOM 1745 C C . PRO B 1 82 ? 6.465 -16.156 -3.547 1 98.81 82 PRO B C 1
ATOM 1747 O O . PRO B 1 82 ? 7.352 -16.438 -4.359 1 98.81 82 PRO B O 1
ATOM 1750 N N . ASP B 1 83 ? 5.352 -16.75 -3.494 1 98.88 83 ASP B N 1
ATOM 1751 C CA . ASP B 1 83 ? 4.926 -17.641 -4.559 1 98.88 83 ASP B CA 1
ATOM 1752 C C . ASP B 1 83 ? 4.152 -16.891 -5.641 1 98.88 83 ASP B C 1
ATOM 1754 O O . ASP B 1 83 ? 2.934 -16.734 -5.535 1 98.88 83 ASP B O 1
ATOM 1758 N N . THR B 1 84 ? 4.777 -16.5 -6.711 1 98.94 84 THR B N 1
ATOM 1759 C CA . THR B 1 84 ? 4.195 -15.625 -7.719 1 98.94 84 THR B CA 1
ATOM 1760 C C . THR B 1 84 ? 3.83 -16.406 -8.977 1 98.94 84 THR B C 1
ATOM 1762 O O . THR B 1 84 ? 3.621 -15.828 -10.039 1 98.94 84 THR B O 1
ATOM 1765 N N . ARG B 1 85 ? 3.793 -17.672 -8.867 1 98.94 85 ARG B N 1
ATOM 1766 C CA . ARG B 1 85 ? 3.592 -18.531 -10.031 1 98.94 85 ARG B CA 1
ATOM 1767 C C . ARG B 1 85 ? 2.234 -18.266 -10.68 1 98.94 85 ARG B C 1
ATOM 1769 O O . ARG B 1 85 ? 2.104 -18.328 -11.898 1 98.94 85 ARG B O 1
ATOM 1776 N N . THR B 1 86 ? 1.229 -18.156 -9.867 1 98.88 86 THR B N 1
ATOM 1777 C CA . THR B 1 86 ? -0.122 -17.828 -10.305 1 98.88 86 THR B CA 1
ATOM 1778 C C . THR B 1 86 ? -0.783 -16.844 -9.336 1 98.88 86 THR B C 1
ATOM 1780 O O . THR B 1 86 ? -0.293 -16.641 -8.219 1 98.88 86 THR B O 1
ATOM 1783 N N . ARG B 1 87 ? -1.874 -16.281 -9.781 1 98.88 87 ARG B N 1
ATOM 1784 C CA . ARG B 1 87 ? -2.686 -15.43 -8.906 1 98.88 87 ARG B CA 1
ATOM 1785 C C . ARG B 1 87 ? -3.068 -16.172 -7.633 1 98.88 87 ARG B C 1
ATOM 1787 O O . ARG B 1 87 ? -2.945 -15.633 -6.535 1 98.88 87 ARG B O 1
ATOM 1794 N N . ALA B 1 88 ? -3.604 -17.375 -7.766 1 98.81 88 ALA B N 1
ATOM 1795 C CA . ALA B 1 88 ? -4.047 -18.188 -6.633 1 98.81 88 ALA B CA 1
ATOM 1796 C C . ALA B 1 88 ? -2.895 -18.469 -5.672 1 98.81 88 ALA B C 1
ATOM 1798 O O . ALA B 1 88 ? -3.057 -18.344 -4.453 1 98.81 88 ALA B O 1
ATOM 1799 N N . CYS B 1 89 ? -1.746 -18.797 -6.215 1 98.88 89 CYS B N 1
ATOM 1800 C CA . CYS B 1 89 ? -0.571 -19.078 -5.395 1 98.88 89 CYS B CA 1
ATOM 1801 C C . CYS B 1 89 ? -0.16 -17.844 -4.602 1 98.88 89 CYS B C 1
ATOM 1803 O O . CYS B 1 89 ? 0.121 -17.922 -3.406 1 98.88 89 CYS B O 1
ATOM 1805 N N . LEU B 1 90 ? -0.096 -16.703 -5.281 1 98.94 90 LEU B N 1
ATOM 1806 C CA . LEU B 1 90 ? 0.295 -15.469 -4.617 1 98.94 90 LEU B CA 1
ATOM 1807 C C . LEU B 1 90 ? -0.689 -15.109 -3.51 1 98.94 90 LEU B C 1
ATOM 1809 O O . LEU B 1 90 ? -0.281 -14.719 -2.416 1 98.94 90 LEU B O 1
ATOM 1813 N N . SER B 1 91 ? -1.984 -15.234 -3.787 1 98.94 91 SER B N 1
ATOM 1814 C CA . SER B 1 91 ? -3.018 -14.93 -2.805 1 98.94 91 SER B CA 1
ATOM 1815 C C . SER B 1 91 ? -2.891 -15.812 -1.57 1 98.94 91 SER B C 1
ATOM 1817 O O . SER B 1 91 ? -2.992 -15.328 -0.441 1 98.94 91 SER B O 1
ATOM 1819 N N . GLN B 1 92 ? -2.656 -17.078 -1.796 1 98.94 92 GLN B N 1
ATOM 1820 C CA . GLN B 1 92 ? -2.51 -18.016 -0.69 1 98.94 92 GLN B CA 1
ATOM 1821 C C . GLN B 1 92 ? -1.238 -17.734 0.105 1 98.94 92 GLN B C 1
ATOM 1823 O 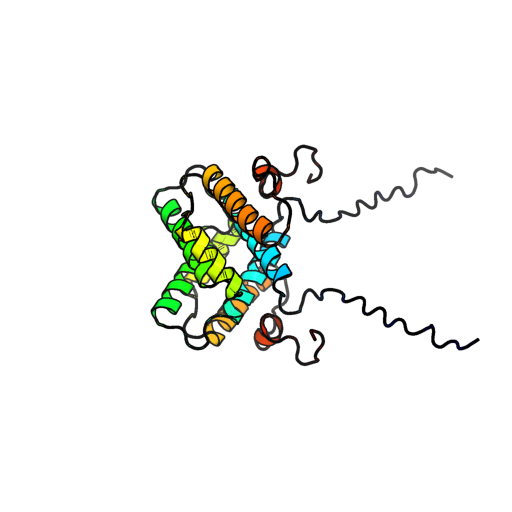O . GLN B 1 92 ? -1.246 -17.797 1.337 1 98.94 92 GLN B O 1
ATOM 1828 N N . TRP B 1 93 ? -0.195 -17.531 -0.591 1 98.94 93 TRP B N 1
ATOM 1829 C CA . TRP B 1 93 ? 1.064 -17.188 0.069 1 98.94 93 TRP B CA 1
ATOM 1830 C C . TRP B 1 93 ? 0.905 -15.969 0.964 1 98.94 93 TRP B C 1
ATOM 1832 O O . TRP B 1 93 ? 1.32 -15.984 2.125 1 98.94 93 TRP B O 1
ATOM 1842 N N . LEU B 1 94 ? 0.336 -14.898 0.416 1 98.94 94 LEU B N 1
ATOM 1843 C CA . LEU B 1 94 ? 0.158 -13.656 1.158 1 98.94 94 LEU B CA 1
ATOM 1844 C C . LEU B 1 94 ? -0.743 -13.867 2.369 1 98.94 94 LEU B C 1
ATOM 1846 O O . LEU B 1 94 ? -0.501 -13.305 3.438 1 98.94 94 LEU B O 1
ATOM 1850 N N . CYS B 1 95 ? -1.813 -14.633 2.188 1 98.94 95 CYS B N 1
ATOM 1851 C CA . CYS B 1 95 ? -2.699 -14.961 3.301 1 98.94 95 CYS B CA 1
ATOM 1852 C C . CYS B 1 95 ? -1.941 -15.688 4.406 1 98.94 95 CYS B C 1
ATOM 1854 O O . CYS B 1 95 ? -2.121 -15.391 5.586 1 98.94 95 CYS B O 1
ATOM 1856 N N . GLY B 1 96 ? -1.163 -16.609 4.027 1 98.88 96 GLY B N 1
ATOM 1857 C CA . GLY B 1 96 ? -0.333 -17.312 5.004 1 98.88 96 GLY B CA 1
ATOM 1858 C C . GLY B 1 96 ? 0.618 -16.391 5.738 1 98.88 96 GLY B C 1
ATOM 1859 O O . GLY B 1 96 ? 0.742 -16.453 6.965 1 98.88 96 GLY B O 1
ATOM 1860 N N . LEU B 1 97 ? 1.312 -15.602 4.98 1 98.94 97 LEU B N 1
ATOM 1861 C CA . LEU B 1 97 ? 2.221 -14.625 5.566 1 98.94 97 LEU B CA 1
ATOM 1862 C C . LEU B 1 97 ? 1.49 -13.727 6.566 1 98.94 97 LEU B C 1
ATOM 1864 O O . LEU B 1 97 ? 1.995 -13.477 7.66 1 98.94 97 LEU B O 1
ATOM 1868 N N . HIS B 1 98 ? 0.293 -13.156 6.16 1 98.88 98 HIS B N 1
ATOM 1869 C CA . HIS B 1 98 ? -0.514 -12.32 7.035 1 98.88 98 HIS B CA 1
ATOM 1870 C C . HIS B 1 98 ? -0.9 -13.062 8.312 1 98.88 98 HIS B C 1
ATOM 1872 O O . HIS B 1 98 ? -0.907 -12.477 9.398 1 98.88 98 HIS B O 1
ATOM 1878 N N . ASN B 1 99 ? -1.211 -14.352 8.203 1 98.88 99 ASN B N 1
ATOM 1879 C CA . ASN B 1 99 ? -1.55 -15.156 9.375 1 98.88 99 ASN B CA 1
ATOM 1880 C C . ASN B 1 99 ? -0.353 -15.32 10.305 1 98.88 99 ASN B C 1
ATOM 1882 O O . ASN B 1 99 ? -0.516 -15.391 11.523 1 98.88 99 ASN B O 1
ATOM 1886 N N . GLU B 1 100 ? 0.825 -15.484 9.75 1 98.75 100 GLU B N 1
ATOM 1887 C CA . GLU B 1 100 ? 2.006 -15.508 10.609 1 98.75 100 GLU B CA 1
ATOM 1888 C C . GLU B 1 100 ? 2.111 -14.234 11.445 1 98.75 100 GLU B C 1
ATOM 1890 O O . GLU B 1 100 ? 2.412 -14.297 12.633 1 98.75 100 GLU B O 1
ATOM 1895 N N . VAL B 1 101 ? 1.904 -13.117 10.828 1 98.62 101 VAL B N 1
ATOM 1896 C CA . VAL B 1 101 ? 1.944 -11.844 11.531 1 98.62 101 VAL B CA 1
ATOM 1897 C C . VAL B 1 101 ? 0.813 -11.781 12.562 1 98.62 101 VAL B C 1
ATOM 1899 O O . VAL B 1 101 ? 1.009 -11.312 13.68 1 98.62 101 VAL B O 1
ATOM 1902 N N . ASN B 1 102 ? -0.438 -12.227 12.148 1 98.56 102 ASN B N 1
ATOM 1903 C CA . ASN B 1 102 ? -1.555 -12.297 13.086 1 98.56 102 ASN B CA 1
ATOM 1904 C C . ASN B 1 102 ? -1.182 -13.078 14.344 1 98.56 102 ASN B C 1
ATOM 1906 O O . ASN B 1 102 ? -1.412 -12.609 15.461 1 98.56 102 ASN B O 1
ATOM 1910 N N . ARG B 1 103 ? -0.631 -14.227 14.164 1 98.44 103 ARG B N 1
ATOM 1911 C CA . ARG B 1 103 ? -0.261 -15.078 15.297 1 98.44 103 ARG B CA 1
ATOM 1912 C C . ARG B 1 103 ? 0.739 -14.367 16.203 1 98.44 103 ARG B C 1
ATOM 1914 O O . ARG B 1 103 ? 0.601 -14.398 17.438 1 98.44 103 ARG B O 1
ATOM 1921 N N . LYS B 1 104 ? 1.705 -13.766 15.602 1 97.94 104 LYS B N 1
ATOM 1922 C CA . LYS B 1 104 ? 2.688 -13.016 16.375 1 97.94 104 LYS B CA 1
ATOM 1923 C C . LYS B 1 104 ? 2.014 -11.945 17.234 1 97.94 104 LYS B C 1
ATOM 1925 O O . LYS B 1 104 ? 2.451 -11.672 18.359 1 97.94 104 LYS B O 1
ATOM 1930 N N . LEU B 1 105 ? 0.976 -11.32 16.766 1 97.62 105 LEU B N 1
ATOM 1931 C CA . LEU B 1 105 ? 0.305 -10.211 17.422 1 97.62 105 LEU B CA 1
ATOM 1932 C C . LEU B 1 105 ? -0.837 -10.711 18.297 1 97.62 105 LEU B C 1
ATOM 1934 O O . LEU B 1 105 ? -1.582 -9.914 18.875 1 97.62 105 LEU B O 1
ATOM 1938 N N . GLY B 1 106 ? -1.028 -12 18.375 1 97.75 106 GLY B N 1
ATOM 1939 C CA . GLY B 1 106 ? -2.078 -12.578 19.203 1 97.75 106 GLY B CA 1
ATOM 1940 C C . GLY B 1 106 ? -3.457 -12.461 18.578 1 97.75 106 GLY B C 1
ATOM 1941 O O . GLY B 1 106 ? -4.465 -12.438 19.297 1 97.75 106 GLY B O 1
ATOM 1942 N N . LYS B 1 107 ? -3.52 -12.227 17.297 1 98.12 107 LYS B N 1
ATOM 1943 C CA . LYS B 1 107 ? -4.773 -12.148 16.562 1 98.12 107 LYS B CA 1
ATOM 1944 C C . LYS B 1 107 ? -5.145 -13.5 15.953 1 98.12 107 LYS B C 1
ATOM 1946 O O . LYS B 1 107 ? -4.277 -14.352 15.75 1 98.12 107 LYS B O 1
ATOM 1951 N N . PRO B 1 108 ? -6.371 -13.734 15.672 1 98.25 108 PRO B N 1
ATOM 1952 C CA . PRO B 1 108 ? -6.773 -15.023 15.094 1 98.25 108 PRO B CA 1
ATOM 1953 C C . PRO B 1 108 ? -6.332 -15.172 13.641 1 98.25 108 PRO B C 1
ATOM 1955 O O . PRO B 1 108 ? -6.227 -14.18 12.914 1 98.25 108 PRO B O 1
ATOM 1958 N N . ASP B 1 109 ? -6.105 -16.391 13.242 1 98.56 109 ASP B N 1
ATOM 1959 C CA . ASP B 1 109 ? -5.848 -16.688 11.844 1 98.56 109 ASP B CA 1
ATOM 1960 C C . ASP B 1 109 ? -7.07 -16.375 10.977 1 98.56 109 ASP B C 1
ATOM 1962 O O . ASP B 1 109 ? -8.211 -16.562 11.414 1 98.56 109 ASP B O 1
ATOM 1966 N N . PHE B 1 110 ? -6.828 -15.984 9.844 1 98.69 110 PHE B N 1
ATOM 1967 C CA . PHE B 1 110 ? -7.852 -15.914 8.805 1 98.69 110 PHE B CA 1
ATOM 1968 C C . PHE B 1 110 ? -7.934 -17.219 8.039 1 98.69 110 PHE B C 1
ATOM 1970 O O . PHE B 1 110 ? -6.906 -17.844 7.746 1 98.69 110 PHE B O 1
ATOM 1977 N N . ASP B 1 111 ? -9.141 -17.656 7.738 1 98.69 111 ASP B N 1
ATOM 1978 C CA . ASP B 1 111 ? -9.328 -18.828 6.891 1 98.69 111 ASP B CA 1
ATOM 1979 C C . ASP B 1 111 ? -8.938 -18.531 5.445 1 98.69 111 ASP B C 1
ATOM 1981 O O . ASP B 1 111 ? -9.742 -18.016 4.676 1 98.69 111 ASP B O 1
ATOM 1985 N N . CYS B 1 112 ? -7.766 -18.922 4.988 1 98.88 112 CYS B N 1
ATOM 1986 C CA . CYS B 1 112 ? -7.211 -18.562 3.693 1 98.88 112 CYS B CA 1
ATOM 1987 C C . CYS B 1 112 ? -7.992 -19.203 2.559 1 98.88 112 CYS B C 1
ATOM 1989 O O . CYS B 1 112 ? -7.852 -18.812 1.398 1 98.88 112 CYS B O 1
ATOM 1991 N N . SER B 1 113 ? -8.812 -20.172 2.865 1 98.62 113 SER B N 1
ATOM 1992 C CA . SER B 1 113 ? -9.695 -20.688 1.826 1 98.62 113 SER B CA 1
ATOM 1993 C C . SER B 1 113 ? -10.711 -19.641 1.38 1 98.62 113 SER B C 1
ATOM 1995 O O . SER B 1 113 ? -11.344 -19.797 0.332 1 98.62 113 SER B O 1
ATOM 1997 N N . LYS B 1 114 ? -10.914 -18.609 2.107 1 98.25 114 LYS B N 1
ATOM 1998 C CA . LYS B 1 114 ? -11.898 -17.562 1.835 1 98.25 114 LYS B CA 1
ATOM 1999 C C . LYS B 1 114 ? -11.227 -16.297 1.335 1 98.25 114 LYS B C 1
ATOM 2001 O O . LYS B 1 114 ? -11.859 -15.242 1.243 1 98.25 114 LYS B O 1
ATOM 2006 N N . VAL B 1 115 ? -9.992 -16.406 0.992 1 98.69 115 VAL B N 1
ATOM 2007 C CA . VAL B 1 115 ? -9.211 -15.211 0.695 1 98.69 115 VAL B CA 1
ATOM 2008 C C . VAL B 1 115 ? -9.766 -14.523 -0.548 1 98.69 115 VAL B C 1
ATOM 2010 O O . VAL B 1 115 ? -9.805 -13.297 -0.619 1 98.69 115 VAL B O 1
ATOM 2013 N N . ASP B 1 116 ? -10.219 -15.266 -1.539 1 98 116 ASP B N 1
ATOM 2014 C CA . ASP B 1 116 ? -10.781 -14.648 -2.74 1 98 116 ASP B CA 1
ATOM 2015 C C . ASP B 1 116 ? -12.141 -14.016 -2.451 1 98 116 ASP B C 1
ATOM 2017 O O . ASP B 1 116 ? -12.492 -12.992 -3.037 1 98 116 ASP B O 1
ATOM 2021 N N . GLU B 1 117 ? -12.938 -14.648 -1.613 1 97.44 117 GLU B N 1
ATOM 2022 C CA . GLU B 1 117 ? -14.188 -14.016 -1.207 1 97.44 117 GLU B CA 1
ATOM 2023 C C . GLU B 1 117 ? -13.93 -12.68 -0.513 1 97.44 117 GLU B C 1
ATOM 2025 O O . GLU B 1 117 ? -14.625 -11.695 -0.77 1 97.44 117 GLU B O 1
ATOM 2030 N N . ARG B 1 118 ? -12.961 -12.656 0.342 1 97.62 118 ARG B N 1
ATOM 2031 C CA . ARG B 1 118 ? -12.664 -11.484 1.162 1 97.62 118 ARG B CA 1
ATOM 2032 C C . ARG B 1 118 ? -12.109 -10.344 0.311 1 97.62 118 ARG B C 1
ATOM 2034 O O . ARG B 1 118 ? -12.414 -9.18 0.559 1 97.62 118 ARG B O 1
ATOM 2041 N N . TRP B 1 119 ? -11.305 -10.656 -0.72 1 97.88 119 TRP B N 1
ATOM 2042 C CA . TRP B 1 119 ? -10.508 -9.586 -1.305 1 97.88 119 TRP B CA 1
ATOM 2043 C C . TRP B 1 119 ? -10.844 -9.406 -2.781 1 97.88 119 TRP B C 1
ATOM 2045 O O . TRP B 1 119 ? -10.391 -8.445 -3.412 1 97.88 119 TRP B O 1
ATOM 2055 N N . ARG B 1 120 ? -11.664 -10.258 -3.348 1 96.56 120 ARG B N 1
ATOM 2056 C CA . ARG B 1 120 ? -11.891 -10.18 -4.785 1 96.56 120 ARG B CA 1
ATOM 2057 C C . ARG B 1 120 ? -13.375 -10.289 -5.113 1 96.56 120 ARG B C 1
ATOM 2059 O O . ARG B 1 120 ? -13.961 -9.367 -5.688 1 96.56 120 ARG B O 1
ATOM 2066 N N . ASP B 1 121 ? -14.094 -11.328 -4.656 1 96 121 ASP B N 1
ATOM 2067 C CA . ASP B 1 121 ? -15.398 -11.711 -5.188 1 96 121 ASP B CA 1
ATOM 2068 C C . ASP B 1 121 ? -16.531 -11.203 -4.289 1 96 121 ASP B C 1
ATOM 2070 O O . ASP B 1 121 ? -17.672 -11.094 -4.727 1 96 121 ASP B O 1
ATOM 2074 N N . GLY B 1 122 ? -16.188 -10.898 -3.102 1 95.25 122 GLY B N 1
ATOM 2075 C CA . GLY B 1 122 ? -17.234 -10.719 -2.111 1 95.25 122 GLY B CA 1
ATOM 2076 C C . GLY B 1 122 ? -17.703 -12.031 -1.505 1 95.25 122 GLY B C 1
ATOM 2077 O O . GLY B 1 122 ? -17.531 -13.094 -2.096 1 95.25 122 GLY B O 1
ATOM 2078 N N . TRP B 1 123 ? -18.312 -11.852 -0.356 1 94.31 123 TRP B N 1
ATOM 2079 C CA . TRP B 1 123 ? -18.75 -13.039 0.371 1 94.31 123 TRP B CA 1
ATOM 2080 C C . TRP B 1 123 ? -19.844 -13.766 -0.392 1 94.31 123 TRP B C 1
ATOM 2082 O O . TRP B 1 123 ? -20.719 -13.141 -0.987 1 94.31 123 TRP B O 1
ATOM 2092 N N . LYS B 1 124 ? -19.922 -15.047 -0.264 1 92.81 124 LYS B N 1
ATOM 2093 C CA . LYS B 1 124 ? -20.828 -15.906 -1.01 1 92.81 124 LYS B CA 1
ATOM 2094 C C . LYS B 1 124 ? -22.281 -15.633 -0.623 1 92.81 124 LYS B C 1
ATOM 2096 O O . LYS B 1 124 ? -23.203 -15.828 -1.43 1 92.81 124 LYS B O 1
ATOM 2101 N N . ASP B 1 125 ? -22.469 -15.195 0.52 1 91.75 125 ASP B N 1
ATOM 2102 C CA . ASP B 1 125 ? -23.844 -14.953 0.976 1 91.75 125 ASP B CA 1
ATOM 2103 C C . ASP B 1 125 ? -24.391 -13.664 0.369 1 91.75 125 ASP B C 1
ATOM 2105 O O . ASP B 1 125 ? -25.531 -13.289 0.641 1 91.75 125 ASP B O 1
ATOM 2109 N N . GLY B 1 126 ? -23.578 -12.875 -0.361 1 87.62 126 GLY B N 1
ATOM 2110 C CA . GLY B 1 126 ? -24.031 -11.703 -1.087 1 87.62 126 GLY B CA 1
ATOM 2111 C C . GLY B 1 126 ? -24 -10.438 -0.251 1 87.62 126 GLY B C 1
ATOM 2112 O O . GLY B 1 126 ? -24.5 -9.391 -0.676 1 87.62 126 GLY B O 1
ATOM 2113 N N . SER B 1 127 ? -23.391 -10.492 0.878 1 87.12 127 SER B N 1
ATOM 2114 C CA . SER B 1 127 ? -23.422 -9.352 1.785 1 87.12 127 SER B CA 1
ATOM 2115 C C . SER B 1 127 ? -22.609 -8.188 1.234 1 87.12 127 SER B C 1
ATOM 2117 O O . SER B 1 127 ? -22.719 -7.062 1.723 1 87.12 127 SER B O 1
ATOM 2119 N N . CYS B 1 128 ? -21.875 -8.461 0.281 1 88.94 128 CYS B N 1
ATOM 2120 C CA . CYS B 1 128 ? -21.078 -7.398 -0.316 1 88.94 128 CYS B CA 1
ATOM 2121 C C . CYS B 1 128 ? -21.703 -6.91 -1.617 1 88.94 128 CYS B C 1
ATOM 2123 O O . CYS B 1 128 ? -21.125 -6.082 -2.318 1 88.94 128 CYS B O 1
ATOM 2125 N N . ASP B 1 129 ? -22.938 -7.348 -1.896 1 79.81 129 ASP B N 1
ATOM 2126 C CA . ASP B 1 129 ? -23.594 -6.98 -3.143 1 79.81 129 ASP B CA 1
ATOM 2127 C C . ASP B 1 129 ? -24.375 -5.676 -2.986 1 79.81 129 ASP B C 1
ATOM 2129 O O . ASP B 1 129 ? -24.891 -5.379 -1.903 1 79.81 129 ASP B O 1
#

Organism: Microcebus murinus (NCBI:txid30608)

Solvent-accessible surface area (backbone atoms only — not comparable to full-atom values): 14416 Å² total; per-residue (Å²): 135,85,77,81,74,67,78,65,73,74,73,73,76,67,80,59,85,74,33,35,70,49,71,67,54,46,48,53,28,47,52,52,45,52,48,32,30,27,57,60,36,54,68,74,42,50,73,65,53,25,52,49,51,45,48,38,55,53,46,47,30,70,51,40,73,38,69,72,59,17,54,52,46,42,54,50,38,69,76,50,63,77,38,44,72,24,17,68,46,28,38,47,43,50,42,51,54,52,29,54,54,24,52,74,71,72,41,76,70,70,69,60,91,43,47,54,29,41,35,58,73,21,46,89,87,46,81,61,106,134,82,84,82,67,76,79,65,73,70,72,70,76,66,81,59,86,75,33,36,70,50,71,66,56,45,48,52,28,47,49,53,45,53,47,33,30,28,55,60,36,53,69,75,41,49,73,66,54,26,52,49,51,46,49,38,54,53,46,46,31,70,52,41,72,38,68,71,59,15,52,52,44,42,54,50,39,70,76,50,64,78,39,46,74,23,16,68,46,28,38,47,43,51,43,51,55,52,30,54,53,25,50,75,71,73,41,77,70,70,69,58,91,44,46,54,28,40,36,59,73,22,46,89,87,46,80,60,110

Secondary structure (DSSP, 8-state):
---TT-----------TTSPP-HHHHHHHHHHHHHHHHHTS-SS--HHHHHHHHHHHHHHHHH-S-HHHHHHHHHHHHHS----SSHHHHHHHHHHHHHHHHHHTTPPPP-GGGHHIIIII--TTSTT-/----------------TTSPP-HHHHHHHHHHHHHHHHHTS-SS--HHHHHHHHHHHHHHHHH-S-HHHHHHHHHHHHHS----SSHHHHHHHHHHHHHHHHHHTTPPPP-GGGHHIIIII--TTSTT-

InterPro domains:
  IPR017905 ERV/ALR sulfhydryl oxidase domain [PF04777] (28-120)
  IPR017905 ERV/ALR sulfhydryl oxidase domain [PS51324] (19-119)
  IPR036774 ERV/ALR sulfhydryl oxidase domain superfamily [G3DSA:1.20.120.310] (8-129)
  IPR036774 ERV/ALR sulfhydryl oxidase domain superfamily [SSF69000] (18-128)
  IPR039799 Sulfhydryl oxidase ALR/ERV [PTHR12645] (15-129)

Nearest PDB st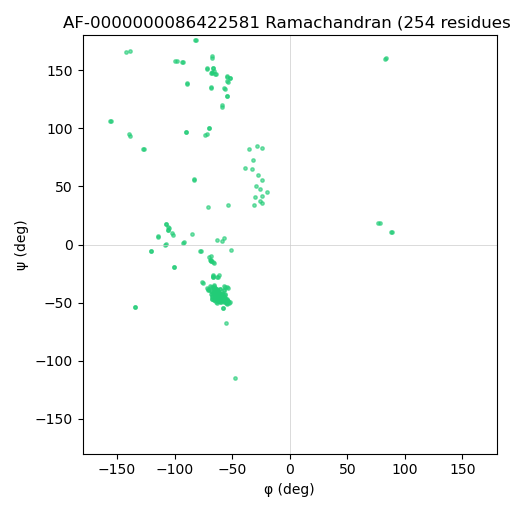ructures (foldseek):
  3tk0-assembly1_A-2  TM=9.577E-01  e=2.089E-16  Homo sapiens
  1oqc-assembly1_A  TM=1.000E+00  e=2.467E-15  Rattus norvegicus
  3u5s-assembly1_A-2  TM=9.576E-01  e=8.898E-16  Homo sapiens
  3w4y-assembly2_B  TM=9.596E-01  e=2.265E-11  Saccharomyces cerevisiae S288C
  4e0i-assembly2_C-2  TM=9.590E-01  e=3.672E-11  Saccharomyces cerevisiae S288C

Foldseek 3Di:
DPPPPPPPVCVVVPPDPPDDDDPVRLVVVVLLVQLLCLLPQAQADDPVSLVVVQVVQQVCLVVRPDVVSSVVSNVVCVVPPADSRGSLSNNLRSLVSVQVVCVVVVHHRDDSVCSNCVRPVPDPVPPVD/DPPPPDCVVCVVVPPPPPDDDDPVRLVVVVLLVQLLCLLPQAQADDPVSLVVVQVVQQVCLVVRPDVVSSVVSNVVCVVPPADSRGSLSNNLRSLVSVQVVCVVVVHHRDDSVCSCCVRPVPDPVPPVD

pLDDT: mean 89.96, std 20.27, range [28.61, 98.94]